Protein AF-A0A3S1QTD8-F1 (afdb_monomer)

Sequence (257 aa):
AYPETLSLRIRWRGGALDLQTLFPAEYLWLPTAAAVATALELGVPPEKVAARVATFQPLINRCQVLVTDGGPHFLVDTAKAPWHSINLAIDMVAKAKVAGKRIVLGQISDYAGSTRKYRDAYNAAREVVGQIIYVGDNAHRSGADQADRDGGRFVELRTLKQVSDHIKRTAVPGELILLKSSSNLHLERIALAWTHDVKCWVPVCGKRSGCQGCGLFEVPFEEHRAHVRKRRRARLWQWLRRLLWLTGGDEALRRRS

Solvent-accessible surface area (backbone atoms only — not comparable to full-atom values): 14428 Å² total; per-residue (Å²): 110,66,70,61,45,35,64,50,77,49,77,56,98,94,47,74,46,76,37,53,38,57,37,54,40,68,84,52,50,60,66,49,50,51,54,49,51,51,41,48,77,71,66,48,56,67,69,59,52,39,58,50,43,49,68,44,69,48,51,87,36,45,58,21,78,45,82,45,88,86,32,41,30,32,36,29,26,21,63,53,25,40,60,87,50,52,62,57,56,45,50,43,57,52,72,42,72,57,93,42,39,33,40,37,40,43,50,74,35,88,71,96,77,64,62,62,55,44,26,54,52,39,59,64,40,58,82,59,32,71,29,40,36,27,34,38,95,66,27,84,37,30,74,73,54,68,66,40,42,77,70,56,29,41,40,75,36,70,45,68,59,57,48,36,53,48,45,71,74,68,60,49,62,64,20,39,36,38,35,40,12,26,34,69,64,48,61,53,54,45,62,45,50,73,81,42,72,64,45,45,67,67,77,75,72,88,53,84,65,56,59,78,78,67,67,50,40,69,37,45,63,89,47,47,66,60,52,51,52,52,52,53,52,51,51,51,51,53,51,52,50,50,52,53,48,72,76,60,72,74,68,84,82,76,78,84,127

Radius of gyration: 23.42 Å; Cα contacts (8 Å, |Δi|>4): 408; chains: 1; bounding box: 84×36×62 Å

Foldseek 3Di:
DPLPFDWDWDQDPVGIATATAPQSFPVCVVVLNVVLVVCVVVPNDRVVSRVCRHPDAPDVQCQHWDAFDQFEIERRNAAAAELVCLLRLLVSLQPTPFDAEEEEEEAHDDDPDDLVSLCVSLVSNLVRHQAYEYEADSQVSNPDDPCCVVVRRYHYDYFLVVVLVVCVVPTGGHHYYYYYHHPQQLNCVSVVVRVAQFQDRDRGPPDSDHPVVVVCRNPHSVCSVVVVVVVVVVVVVVVVVVVVCVVPPDPPPPPDD

pLDDT: mean 91.25, std 11.41, range [38.56, 98.75]

Nearest PDB structures (foldseek):
  4cvm-assembly1_A  TM=7.907E-01  e=1.737E-12  Pseudomonas aeruginosa PAO1
  4cvk-assembly1_A  TM=7.672E-01  e=2.880E-12  Pseudomonas aeruginosa PAO1
  1gg4-assembly2_B  TM=7.784E-01  e=5.458E-10  Escherichia coli
  7b6l-assembly2_B  TM=7.251E-01  e=9.985E-09  Escherichia coli K-12
  7b6p-assembly1_A  TM=6.823E-01  e=4.983E-09  Escherichia coli K-12

Secondary structure (DSSP, 8-state):
-PSPPPEEEEEETTEEEEEE-S---GGGHHHHHHHHHHHHHTT--HHHHHHHHTTPPPPTTSSEEEE-TTS-EEEEE-S--BHHHHHHHHHHHHH---S-EEEEE---BSSS--THHHHHHHHHHHTT-SEEEEESTTGGGG---HHHHHTTSEEEESSHHHHHHHHHHH--TT-EEEEE--GGG-TTHHHHTTTS------S----SS-HHHHT-TTS-GGGHHHHHHHHHHHHHHHHHHHHHHHHHTTSSSSS--

Structure (mmCIF, N/CA/C/O backbone):
data_AF-A0A3S1QTD8-F1
#
_entry.id   AF-A0A3S1QTD8-F1
#
loop_
_atom_site.group_PDB
_atom_site.id
_atom_site.type_symbol
_atom_site.label_atom_id
_atom_site.label_alt_id
_atom_site.label_comp_id
_atom_site.label_asym_id
_atom_site.label_entity_id
_atom_site.label_seq_id
_atom_site.pdbx_PDB_ins_code
_atom_site.Cartn_x
_atom_site.Cartn_y
_atom_site.Cartn_z
_atom_site.occupancy
_atom_site.B_iso_or_equiv
_atom_site.auth_seq_id
_atom_site.auth_comp_id
_atom_site.auth_asym_id
_atom_site.auth_atom_id
_atom_site.pdbx_PDB_model_num
ATOM 1 N N . ALA A 1 1 ? -6.756 -14.715 10.723 1.00 54.22 1 ALA A N 1
ATOM 2 C CA . ALA A 1 1 ? -6.365 -14.755 9.299 1.00 54.22 1 ALA A CA 1
ATOM 3 C C . ALA A 1 1 ? -5.959 -13.352 8.880 1.00 54.22 1 ALA A C 1
ATOM 5 O O . ALA A 1 1 ? -6.397 -12.404 9.516 1.00 54.22 1 ALA A O 1
ATOM 6 N N . TYR A 1 2 ? -5.067 -13.224 7.906 1.00 61.84 2 TYR A N 1
ATOM 7 C CA . TYR A 1 2 ? -4.488 -11.941 7.535 1.00 61.84 2 TYR A CA 1
ATOM 8 C C . TYR A 1 2 ? -5.331 -11.168 6.490 1.00 61.84 2 TYR A C 1
ATOM 10 O O . TYR A 1 2 ? -5.789 -11.799 5.535 1.00 61.84 2 TYR A O 1
ATOM 18 N N . PRO A 1 3 ? -5.430 -9.824 6.602 1.00 69.19 3 PRO A N 1
ATOM 19 C CA . PRO A 1 3 ? -5.060 -9.053 7.787 1.00 69.19 3 PRO A CA 1
ATOM 20 C C . PRO A 1 3 ? -6.095 -9.218 8.902 1.00 69.19 3 PRO A C 1
ATOM 22 O O . PRO A 1 3 ? -7.298 -9.181 8.663 1.00 69.19 3 PRO A O 1
ATOM 25 N N . GLU A 1 4 ? -5.598 -9.379 10.129 1.00 83.88 4 GLU A N 1
ATOM 26 C CA . GLU A 1 4 ? -6.401 -9.155 11.329 1.00 83.88 4 GLU A CA 1
ATOM 27 C C . GLU A 1 4 ? -6.674 -7.650 11.388 1.00 83.88 4 GLU A C 1
ATOM 29 O O . GLU A 1 4 ? -5.739 -6.850 11.295 1.00 83.88 4 GLU A O 1
ATOM 34 N N . THR A 1 5 ? -7.944 -7.258 11.422 1.00 91.12 5 THR A N 1
ATOM 35 C CA . THR A 1 5 ? -8.318 -5.847 11.360 1.00 91.12 5 THR A CA 1
ATOM 36 C C . THR A 1 5 ? -8.380 -5.235 12.751 1.00 91.12 5 THR A C 1
ATOM 38 O O . THR A 1 5 ? -8.604 -5.904 13.761 1.00 91.12 5 THR A O 1
ATOM 41 N N . LEU A 1 6 ? -8.151 -3.927 12.808 1.00 93.81 6 LEU A N 1
ATOM 42 C CA . LEU A 1 6 ? -8.128 -3.170 14.044 1.00 93.81 6 LEU A CA 1
ATOM 43 C C . LEU A 1 6 ? -9.484 -3.267 14.760 1.00 93.81 6 LEU A C 1
ATOM 45 O O . LEU A 1 6 ? -10.526 -2.909 14.203 1.00 93.81 6 LEU A O 1
ATOM 49 N N . SER A 1 7 ? -9.425 -3.687 16.020 1.00 95.19 7 SER A N 1
ATOM 50 C CA . SER A 1 7 ? -10.514 -3.634 16.994 1.00 95.19 7 SER A CA 1
ATOM 51 C C . SER A 1 7 ? -10.144 -2.660 18.106 1.00 95.19 7 SER A C 1
ATOM 53 O O . SER A 1 7 ? -8.986 -2.613 18.518 1.00 95.19 7 SER A O 1
ATOM 55 N N . LEU A 1 8 ? -11.103 -1.893 18.617 1.00 95.38 8 LEU A N 1
ATOM 56 C CA . LEU A 1 8 ? -10.857 -0.952 19.708 1.00 95.38 8 LEU A CA 1
ATOM 57 C C . LEU A 1 8 ? -12.088 -0.793 20.600 1.00 95.38 8 LEU A C 1
ATOM 59 O O . LEU A 1 8 ? -13.218 -0.816 20.121 1.00 95.38 8 LEU A O 1
ATOM 63 N N . ARG A 1 9 ? -11.859 -0.583 21.898 1.00 96.81 9 ARG A N 1
ATOM 64 C CA . ARG A 1 9 ? -12.890 -0.194 22.866 1.00 96.81 9 ARG A CA 1
ATOM 65 C C . ARG A 1 9 ? -12.707 1.276 23.213 1.00 96.81 9 ARG A C 1
ATOM 67 O O . ARG A 1 9 ? -11.674 1.650 23.764 1.00 96.81 9 ARG A O 1
ATOM 74 N N . ILE A 1 10 ? -13.710 2.101 22.929 1.00 95.25 10 ILE A N 1
ATOM 75 C CA . ILE A 1 10 ? -13.709 3.528 23.273 1.00 95.25 10 ILE A CA 1
ATOM 76 C C . ILE A 1 10 ? -14.594 3.744 24.495 1.00 95.25 10 ILE A C 1
ATOM 78 O O . ILE A 1 10 ? -15.722 3.262 24.536 1.00 95.25 10 ILE A O 1
ATOM 82 N N . ARG A 1 11 ? -14.088 4.476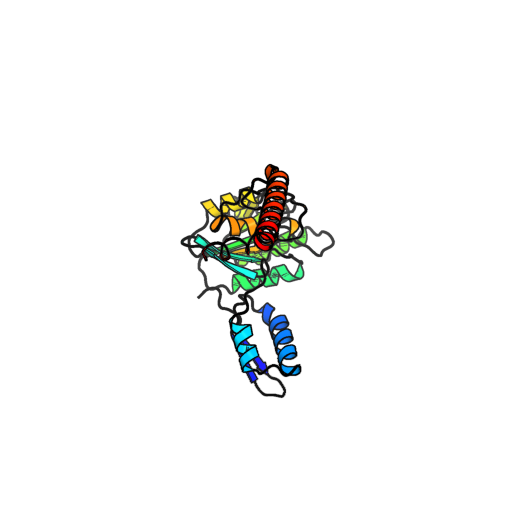 25.491 1.00 94.81 11 ARG A N 1
ATOM 83 C CA . ARG A 1 11 ? -14.844 4.902 26.677 1.00 94.81 11 ARG A CA 1
ATOM 84 C C . ARG A 1 11 ? -15.061 6.412 26.624 1.00 94.81 11 ARG A C 1
ATOM 86 O O . ARG A 1 11 ? -14.105 7.148 26.398 1.00 94.81 11 ARG A O 1
ATOM 93 N N . TRP A 1 12 ? -16.293 6.862 26.844 1.00 91.00 12 TRP A N 1
ATOM 94 C CA . TRP A 1 12 ? -16.660 8.281 26.920 1.00 91.00 12 TRP A CA 1
ATOM 95 C C . TRP A 1 12 ? -17.752 8.494 27.980 1.00 91.00 12 TRP A C 1
ATOM 97 O O . TRP A 1 12 ? -18.144 7.559 28.676 1.00 91.00 12 TRP A O 1
ATOM 107 N N . ARG A 1 13 ? -18.263 9.725 28.120 1.00 89.50 13 ARG A N 1
ATOM 108 C CA . ARG A 1 13 ? -19.286 10.069 29.130 1.00 89.50 13 ARG A CA 1
ATOM 109 C C . ARG A 1 13 ? -20.573 9.240 29.021 1.00 89.50 13 ARG A C 1
ATOM 111 O O . ARG A 1 13 ? -21.221 9.012 30.034 1.00 89.50 13 ARG A O 1
ATOM 118 N N . GLY A 1 14 ? -20.929 8.789 27.818 1.00 88.25 14 GLY A N 1
ATOM 119 C CA . GLY A 1 14 ? -22.120 7.974 27.560 1.00 88.25 14 GLY A CA 1
ATOM 120 C C . GLY A 1 14 ? -21.911 6.462 27.687 1.00 88.25 14 GLY A C 1
ATOM 121 O O . GLY A 1 14 ? -22.838 5.716 27.392 1.00 88.25 14 GLY A O 1
ATOM 122 N N . GLY A 1 15 ? -20.724 5.997 28.102 1.00 92.88 15 GLY A N 1
ATOM 123 C CA . GLY A 1 15 ? -20.439 4.578 28.328 1.00 92.88 15 GLY A CA 1
ATOM 124 C C . GLY A 1 15 ? -19.214 4.064 27.570 1.00 92.88 15 GLY A C 1
ATOM 125 O O . GLY A 1 15 ? -18.189 4.740 27.464 1.00 92.88 15 GLY A O 1
ATOM 126 N N . ALA A 1 16 ? -19.301 2.825 27.085 1.00 95.25 16 ALA A N 1
ATOM 127 C CA . ALA A 1 16 ? -18.248 2.168 26.319 1.00 95.25 16 ALA A CA 1
ATOM 128 C C . ALA A 1 16 ? -18.807 1.589 25.015 1.00 95.25 16 ALA A C 1
ATOM 130 O O . ALA A 1 16 ? -19.921 1.072 24.994 1.00 95.25 16 ALA A O 1
ATOM 131 N N . LEU A 1 17 ? -18.026 1.680 23.939 1.00 96.44 17 LEU A N 1
ATOM 132 C CA . LEU A 1 17 ? -18.383 1.196 22.610 1.00 96.44 17 LEU A CA 1
ATOM 133 C C . LEU A 1 17 ? -17.248 0.328 22.082 1.00 96.44 17 LEU A C 1
ATOM 135 O O . LEU A 1 17 ? -16.113 0.794 21.943 1.00 96.44 17 LEU A O 1
ATOM 139 N N . ASP A 1 18 ? -17.572 -0.926 21.793 1.00 97.44 18 ASP A N 1
ATOM 140 C CA . ASP A 1 18 ? -16.678 -1.849 21.107 1.00 97.44 18 ASP A CA 1
ATOM 141 C C . ASP A 1 18 ? -16.813 -1.665 19.599 1.00 97.44 18 ASP A C 1
ATOM 143 O O . ASP A 1 18 ? -17.915 -1.652 19.049 1.00 97.44 18 ASP A O 1
ATOM 147 N N . LEU A 1 19 ? -15.677 -1.501 18.929 1.00 97.19 19 LEU A N 1
ATOM 148 C CA . LEU A 1 19 ? -15.600 -1.236 17.504 1.00 97.19 19 LEU A CA 1
ATOM 149 C C . LEU A 1 19 ? -14.783 -2.312 16.809 1.00 97.19 19 LEU A C 1
ATOM 151 O O . LEU A 1 19 ? -13.676 -2.652 17.227 1.00 97.19 19 LEU A O 1
ATOM 155 N N . GLN A 1 20 ? -15.332 -2.767 15.694 1.00 96.00 20 GLN A N 1
ATOM 156 C CA . GLN A 1 20 ? -14.650 -3.564 14.688 1.00 96.00 20 GLN A CA 1
ATOM 157 C C . GLN A 1 20 ? -14.454 -2.677 13.465 1.00 96.00 20 GLN A C 1
ATOM 159 O O . GLN A 1 20 ? -15.383 -1.975 13.067 1.00 96.00 20 GLN A O 1
ATOM 164 N N . THR A 1 21 ? -13.257 -2.668 12.886 1.00 95.69 21 THR A N 1
ATOM 165 C CA . THR A 1 21 ? -12.955 -1.881 11.682 1.00 95.69 21 THR A CA 1
ATOM 166 C C . THR A 1 21 ? -12.497 -2.791 10.548 1.00 95.69 21 THR A C 1
ATOM 168 O O . THR A 1 21 ? -12.222 -3.973 10.754 1.00 95.69 21 THR A O 1
ATOM 171 N N . LEU A 1 22 ? -12.356 -2.223 9.350 1.00 94.00 22 LEU A N 1
ATOM 172 C CA . LEU A 1 22 ? -11.708 -2.878 8.209 1.00 94.00 22 LEU A CA 1
ATOM 173 C C . LEU A 1 22 ? -10.262 -2.399 8.002 1.00 94.00 22 LEU A C 1
ATOM 175 O O . LEU A 1 22 ? -9.658 -2.643 6.958 1.00 94.00 22 LEU A O 1
ATOM 179 N N . PHE A 1 23 ? -9.694 -1.686 8.977 1.00 94.19 23 PHE A N 1
ATOM 180 C CA . PHE A 1 23 ? -8.345 -1.146 8.884 1.00 94.19 23 PHE A CA 1
ATOM 181 C C . PHE A 1 23 ? -7.305 -2.210 9.258 1.00 94.19 23 PHE A C 1
ATOM 183 O O . PHE A 1 23 ? -7.381 -2.764 10.351 1.00 94.19 23 PHE A O 1
ATOM 190 N N . PRO A 1 24 ? -6.302 -2.485 8.404 1.00 92.38 24 PRO A N 1
ATOM 191 C CA . PRO A 1 24 ? -5.330 -3.557 8.645 1.00 92.38 24 PRO A CA 1
ATOM 192 C C . PRO A 1 24 ? -4.174 -3.144 9.572 1.00 92.38 24 PRO A C 1
ATOM 194 O O . PRO A 1 24 ? -3.267 -3.935 9.809 1.00 92.38 24 PRO A O 1
ATOM 197 N N . ALA A 1 25 ? -4.162 -1.894 10.044 1.00 90.56 25 ALA A N 1
ATOM 198 C CA . ALA A 1 25 ? -3.043 -1.306 10.766 1.00 90.56 25 ALA A CA 1
ATOM 199 C C . ALA A 1 25 ? -3.464 -0.796 12.143 1.00 90.56 25 ALA A C 1
ATOM 201 O O . ALA A 1 25 ? -4.354 0.047 12.257 1.00 90.56 25 ALA A O 1
ATOM 202 N N . GLU A 1 26 ? -2.750 -1.231 13.178 1.00 91.00 26 GLU A N 1
ATOM 203 C CA . GLU A 1 26 ? -3.005 -0.822 14.561 1.00 91.00 26 GLU A CA 1
ATOM 204 C C . GLU A 1 26 ? -2.860 0.691 14.757 1.00 91.00 26 GLU A C 1
ATOM 206 O O . GLU A 1 26 ? -3.702 1.313 15.396 1.00 91.00 26 GLU A O 1
ATOM 211 N N . TYR A 1 27 ? -1.859 1.327 14.138 1.00 91.69 27 TYR A N 1
ATOM 212 C CA . TYR A 1 27 ? -1.627 2.774 14.262 1.00 91.69 27 TYR A CA 1
ATOM 213 C C . TYR A 1 27 ? -2.777 3.645 13.720 1.00 91.69 27 TYR A C 1
ATOM 215 O O . TYR A 1 27 ? -2.786 4.857 13.942 1.00 91.69 27 TYR A O 1
ATOM 223 N N . LEU A 1 28 ? -3.762 3.058 13.029 1.00 93.56 28 LEU A N 1
ATOM 224 C CA . LEU A 1 28 ? -4.994 3.744 12.635 1.00 93.56 28 LEU A CA 1
ATOM 225 C C . LEU A 1 28 ? -6.005 3.870 13.791 1.00 93.56 28 LEU A C 1
ATOM 227 O O . LEU A 1 28 ? -7.061 4.478 13.602 1.00 93.56 28 LEU A O 1
ATOM 231 N N . TRP A 1 29 ? -5.688 3.384 14.998 1.00 94.81 29 TRP A N 1
ATOM 232 C CA . TRP A 1 29 ? -6.528 3.567 16.186 1.00 94.81 29 TRP A CA 1
ATOM 233 C C . TRP A 1 29 ? -6.760 5.041 16.509 1.00 94.81 29 TRP A C 1
ATOM 235 O O . TRP A 1 29 ? -7.892 5.414 16.795 1.00 94.81 29 TRP A O 1
ATOM 245 N N . LEU A 1 30 ? -5.732 5.890 16.408 1.00 95.19 30 LEU A N 1
ATOM 246 C CA . LEU A 1 30 ? -5.834 7.301 16.781 1.00 95.19 30 LEU A CA 1
ATOM 247 C C . LEU A 1 30 ? -6.814 8.077 15.881 1.00 95.19 30 LEU A C 1
ATOM 249 O O . LEU A 1 30 ? -7.739 8.686 16.420 1.00 95.19 30 LEU A O 1
ATOM 253 N N . PRO A 1 31 ? -6.692 8.053 14.535 1.00 95.00 31 PRO A N 1
ATOM 254 C CA . PRO A 1 31 ? -7.676 8.713 13.679 1.00 95.00 31 PRO A CA 1
ATOM 255 C C . PRO A 1 31 ? -9.075 8.093 13.801 1.00 95.00 31 PRO A C 1
ATOM 257 O O . PRO A 1 31 ? -10.063 8.820 13.713 1.00 95.00 31 PRO A O 1
ATOM 260 N N . THR A 1 32 ? -9.177 6.782 14.051 1.00 96.31 32 THR A N 1
ATOM 261 C CA . THR A 1 32 ? -10.471 6.118 14.284 1.00 96.31 32 THR A CA 1
ATOM 262 C C . THR A 1 32 ? -11.128 6.624 15.566 1.00 96.31 32 THR A C 1
ATOM 264 O O . THR A 1 32 ? -12.289 7.025 15.549 1.00 96.31 32 THR A O 1
ATOM 267 N N . ALA A 1 33 ? -10.377 6.663 16.668 1.00 96.94 33 ALA A N 1
ATOM 268 C CA . ALA A 1 33 ? -10.855 7.135 17.957 1.00 96.94 33 ALA A CA 1
ATOM 269 C C . ALA A 1 33 ? -11.254 8.611 17.906 1.00 96.94 33 ALA A C 1
ATOM 271 O O . ALA A 1 33 ? -12.307 8.965 18.427 1.00 96.94 33 ALA A O 1
ATOM 272 N N . ALA A 1 34 ? -10.473 9.451 17.220 1.00 97.00 34 ALA A N 1
ATOM 273 C CA . ALA A 1 34 ? -10.810 10.855 17.014 1.00 97.00 34 ALA A CA 1
ATOM 274 C C . ALA A 1 34 ? -12.141 11.016 16.260 1.00 97.00 34 ALA A C 1
ATOM 276 O O . ALA A 1 34 ? -13.025 11.727 16.730 1.00 97.00 34 ALA A O 1
ATOM 277 N N . ALA A 1 35 ? -12.323 10.312 15.136 1.00 97.00 35 ALA A N 1
ATOM 278 C CA . ALA A 1 35 ? -13.557 10.386 14.352 1.00 97.00 35 ALA A CA 1
ATOM 279 C C . ALA A 1 35 ? -14.786 9.902 15.141 1.00 97.00 35 ALA A C 1
ATOM 281 O O . ALA A 1 35 ? -15.847 10.527 15.083 1.00 97.00 35 ALA A O 1
ATOM 282 N N . VAL A 1 36 ? -14.641 8.811 15.899 1.00 97.75 36 VAL A N 1
ATOM 283 C CA . VAL A 1 36 ? -15.721 8.263 16.729 1.00 97.75 36 VAL A CA 1
ATOM 284 C C . VAL A 1 36 ? -16.060 9.194 17.883 1.00 97.75 36 VAL A C 1
ATOM 286 O O . VAL A 1 36 ? -17.234 9.498 18.073 1.00 97.75 36 VAL A O 1
ATOM 289 N N . ALA A 1 37 ? -15.059 9.685 18.615 1.00 96.50 37 ALA A N 1
ATOM 290 C CA . ALA A 1 37 ? -15.274 10.634 19.701 1.00 96.50 37 ALA A CA 1
ATOM 291 C C . ALA A 1 37 ? -16.007 11.882 19.192 1.00 96.50 37 ALA A C 1
ATOM 293 O O . ALA A 1 37 ? -17.009 12.279 19.776 1.00 96.50 37 ALA A O 1
ATOM 294 N N . THR A 1 38 ? -15.592 12.443 18.051 1.00 97.00 38 THR A N 1
ATOM 295 C CA . THR A 1 38 ? -16.294 13.575 17.432 1.00 97.00 38 THR A CA 1
ATOM 296 C C . THR A 1 38 ? -17.745 13.241 17.085 1.00 97.00 38 THR A C 1
ATOM 298 O O . THR A 1 38 ? -18.631 14.034 17.383 1.00 97.00 38 THR A O 1
ATOM 301 N N . ALA A 1 39 ? -18.023 12.082 16.482 1.00 97.50 39 ALA A N 1
ATOM 302 C CA . ALA A 1 39 ? -19.393 11.698 16.141 1.00 97.50 39 ALA A CA 1
ATOM 303 C C . ALA A 1 39 ? -20.285 11.549 17.387 1.00 97.50 39 ALA A C 1
ATOM 305 O O . ALA A 1 39 ? -21.426 12.011 17.377 1.00 97.50 39 ALA A O 1
ATOM 306 N N . LEU A 1 40 ? -19.757 10.941 18.453 1.00 96.88 40 LEU A N 1
ATOM 307 C CA . LEU A 1 40 ? -20.469 10.759 19.720 1.00 96.88 40 LEU A CA 1
ATOM 308 C C . LEU A 1 40 ? -20.753 12.101 20.410 1.00 96.88 40 LEU A C 1
ATOM 310 O O . LEU A 1 40 ? -21.880 12.331 20.838 1.00 96.88 40 LEU A O 1
ATOM 314 N N . GLU A 1 41 ? -19.776 13.010 20.463 1.00 95.19 41 GLU A N 1
ATOM 315 C CA . GLU A 1 41 ? -19.952 14.353 21.045 1.00 95.19 41 GLU A CA 1
ATOM 316 C C . GLU A 1 41 ? -20.919 15.231 20.228 1.00 95.19 41 GLU A C 1
ATOM 318 O O . GLU A 1 41 ? -21.600 16.089 20.781 1.00 95.19 41 GLU A O 1
ATOM 323 N N . LEU A 1 42 ? -21.047 14.985 18.919 1.00 96.75 42 LEU A N 1
ATOM 324 C CA . LEU A 1 42 ? -22.054 15.624 18.059 1.00 96.75 42 LEU A CA 1
ATOM 325 C C . LEU A 1 42 ? -23.449 14.975 18.158 1.00 96.75 42 LEU A C 1
ATOM 327 O O . LEU A 1 42 ? -24.348 15.337 17.398 1.00 96.75 42 LEU A O 1
ATOM 331 N N . GLY A 1 43 ? -23.643 14.013 19.064 1.00 96.06 43 GLY A N 1
ATOM 332 C CA . GLY A 1 43 ? -24.937 13.382 19.321 1.00 96.06 43 GLY A CA 1
ATOM 333 C C . GLY A 1 43 ? -25.344 12.309 18.307 1.00 96.06 43 GLY A C 1
ATOM 334 O O . GLY A 1 43 ? -26.521 11.956 18.234 1.00 96.06 43 GLY A O 1
ATOM 335 N N . VAL A 1 44 ? -24.411 11.771 17.510 1.00 97.88 44 VAL A N 1
ATOM 336 C CA . VAL A 1 44 ? -24.712 10.616 16.650 1.00 97.88 44 VAL A CA 1
ATOM 337 C C . VAL A 1 44 ? -24.919 9.377 17.534 1.00 97.88 44 VAL A C 1
ATOM 339 O O . VAL A 1 44 ? -24.045 9.081 18.352 1.00 97.88 44 VAL A O 1
ATOM 342 N N . PRO A 1 45 ? -26.015 8.613 17.358 1.00 97.06 45 PRO A N 1
ATOM 343 C CA . PRO A 1 45 ? -26.268 7.433 18.181 1.00 97.06 45 PRO A CA 1
ATOM 344 C C . PRO A 1 45 ? -25.129 6.391 18.109 1.00 97.06 45 PRO A C 1
ATOM 346 O O . PRO A 1 45 ? -24.651 6.106 17.000 1.00 97.06 45 PRO A O 1
ATOM 349 N N . PRO A 1 46 ? -24.676 5.809 19.241 1.00 97.00 46 PRO A N 1
ATOM 350 C CA . PRO A 1 46 ? -23.517 4.908 19.284 1.00 97.00 46 PRO A CA 1
ATOM 351 C C . PRO A 1 46 ? -23.611 3.701 18.343 1.00 97.00 46 PRO A C 1
ATOM 353 O O . PRO A 1 46 ? -22.631 3.343 17.689 1.00 97.00 46 PRO A O 1
ATOM 356 N N . GLU A 1 47 ? -24.793 3.106 18.211 1.00 96.75 47 GLU A N 1
ATOM 357 C CA . GLU A 1 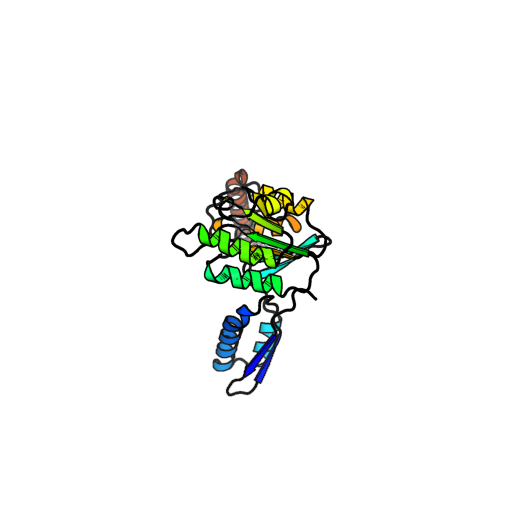47 ? -25.065 1.980 17.317 1.00 96.75 47 GLU A CA 1
ATOM 358 C C . GLU A 1 47 ? -24.872 2.359 15.845 1.00 96.75 47 GLU A C 1
ATOM 360 O O . GLU A 1 47 ? -24.317 1.587 15.059 1.00 96.75 47 GLU A O 1
ATOM 365 N N . LYS A 1 48 ? -25.234 3.594 15.475 1.00 98.12 48 LYS A N 1
ATOM 366 C CA . LYS A 1 48 ? -25.000 4.128 14.132 1.00 98.12 48 LYS A CA 1
ATOM 367 C C . LYS A 1 48 ? -23.513 4.367 13.896 1.00 98.12 48 LYS A C 1
ATOM 369 O O . LYS A 1 48 ? -23.028 4.092 12.799 1.00 98.12 48 LYS A O 1
ATOM 374 N N . VAL A 1 49 ? -22.782 4.853 14.901 1.00 98.06 49 VAL A N 1
ATOM 375 C CA . VAL A 1 49 ? -21.325 5.022 14.810 1.00 98.06 49 VAL A CA 1
ATOM 376 C C . VAL A 1 49 ? -20.644 3.670 14.597 1.00 98.06 49 VAL A C 1
ATOM 378 O O . VAL A 1 49 ? -19.910 3.519 13.620 1.00 98.06 49 VAL A O 1
ATOM 381 N N . ALA A 1 50 ? -20.943 2.671 15.432 1.00 97.75 50 ALA A N 1
ATOM 382 C CA . ALA A 1 50 ? -20.375 1.329 15.308 1.00 97.75 50 ALA A CA 1
ATOM 383 C C . ALA A 1 50 ? -20.677 0.692 13.944 1.00 97.75 50 ALA A C 1
ATOM 385 O O . ALA A 1 50 ? -19.761 0.218 13.273 1.00 97.75 50 ALA A O 1
ATOM 386 N N . ALA A 1 51 ? -21.930 0.763 13.480 1.00 97.88 51 ALA A N 1
ATOM 387 C CA . ALA A 1 51 ? -22.327 0.225 12.179 1.00 97.88 51 ALA A CA 1
ATOM 388 C C . ALA A 1 51 ? -21.579 0.885 11.003 1.00 97.88 51 ALA A C 1
ATOM 390 O O . ALA A 1 51 ? -21.208 0.220 10.032 1.00 97.88 51 ALA A O 1
ATOM 391 N N . ARG A 1 52 ? -21.327 2.201 11.069 1.00 97.81 52 ARG A N 1
ATOM 392 C CA . ARG A 1 52 ? -20.578 2.910 10.017 1.00 97.81 52 ARG A CA 1
ATOM 393 C C . ARG A 1 52 ? -19.088 2.600 10.065 1.00 97.81 52 ARG A C 1
ATOM 395 O O . ARG A 1 52 ? -18.497 2.394 9.010 1.00 97.81 52 ARG A O 1
ATOM 402 N N . VAL A 1 53 ? -18.499 2.516 11.254 1.00 97.44 53 VAL A N 1
ATOM 403 C CA . VAL A 1 53 ? -17.087 2.142 11.428 1.00 97.44 53 VAL A CA 1
ATOM 404 C C . VAL A 1 53 ? -16.822 0.723 10.915 1.00 97.44 53 VAL A C 1
ATOM 406 O O . VAL A 1 53 ? -15.850 0.518 10.190 1.00 97.44 53 VAL A O 1
ATOM 409 N N . ALA A 1 54 ? -17.727 -0.222 11.185 1.00 97.00 54 ALA A N 1
ATOM 410 C CA . ALA A 1 54 ? -17.604 -1.619 10.760 1.00 97.00 54 ALA A CA 1
ATOM 411 C C . ALA A 1 54 ? -17.594 -1.829 9.238 1.00 97.00 54 ALA A C 1
ATOM 413 O O . ALA A 1 54 ? -17.162 -2.875 8.761 1.00 97.00 54 ALA A O 1
ATOM 414 N N . THR A 1 55 ? -18.058 -0.847 8.463 1.00 96.12 55 THR A N 1
ATOM 415 C CA . THR A 1 55 ? -18.164 -0.939 6.997 1.00 96.12 55 THR A CA 1
ATOM 416 C C . THR A 1 55 ? -17.244 0.035 6.264 1.00 96.12 55 THR A C 1
ATOM 418 O O . THR A 1 55 ? -17.147 -0.009 5.035 1.00 96.12 55 THR A O 1
ATOM 421 N N . PHE A 1 56 ? -16.556 0.921 6.990 1.00 95.31 56 PHE A N 1
ATOM 422 C CA . PHE A 1 56 ? -15.710 1.940 6.389 1.00 95.31 56 PHE A CA 1
ATOM 423 C C . PHE A 1 56 ? -14.407 1.328 5.864 1.00 95.31 56 PHE A C 1
ATOM 425 O O . PHE A 1 56 ? -13.590 0.801 6.618 1.00 95.31 56 PHE A O 1
ATOM 432 N N . GLN A 1 57 ? -14.208 1.424 4.552 1.00 92.06 57 GLN A N 1
ATOM 433 C CA . GLN A 1 57 ? -13.012 0.925 3.878 1.00 92.06 57 GLN A CA 1
ATOM 434 C C . GLN A 1 57 ? -11.836 1.902 4.039 1.00 92.06 57 GLN A C 1
ATOM 436 O O . GLN A 1 57 ? -12.052 3.119 4.007 1.00 92.06 57 GLN A O 1
ATOM 441 N N . PRO A 1 58 ? -10.583 1.415 4.135 1.00 91.25 58 PRO A N 1
ATOM 442 C CA . PRO A 1 58 ? -9.413 2.270 3.974 1.00 91.25 58 PRO A CA 1
ATOM 443 C C . PRO A 1 58 ? -9.504 3.108 2.693 1.00 91.25 58 PRO A C 1
ATOM 445 O O . PRO A 1 58 ? -9.986 2.649 1.654 1.00 91.25 58 PRO A O 1
ATOM 448 N N . LEU A 1 59 ? -9.015 4.348 2.755 1.00 91.69 59 LEU A N 1
ATOM 449 C CA . LEU A 1 59 ? -8.960 5.199 1.570 1.00 91.69 59 LEU A CA 1
ATOM 450 C C . LEU A 1 59 ? -8.030 4.581 0.520 1.00 91.69 59 LEU A C 1
ATOM 452 O O . LEU A 1 59 ? -7.018 3.962 0.856 1.00 91.69 59 LEU A O 1
ATOM 456 N N . ILE A 1 60 ? -8.338 4.817 -0.757 1.00 91.75 60 ILE A N 1
ATOM 457 C CA . ILE A 1 60 ? -7.488 4.390 -1.875 1.00 91.75 60 ILE A CA 1
ATOM 458 C C . ILE A 1 60 ? -6.042 4.836 -1.619 1.00 91.75 60 ILE A C 1
ATOM 460 O O . ILE A 1 60 ? -5.792 5.997 -1.278 1.00 91.75 60 ILE A O 1
ATOM 464 N N . ASN A 1 61 ? -5.099 3.910 -1.799 1.00 94.31 61 ASN A N 1
ATOM 465 C CA . ASN A 1 61 ? -3.665 4.104 -1.564 1.00 94.31 61 ASN A CA 1
ATOM 466 C C . ASN A 1 61 ? -3.258 4.440 -0.111 1.00 94.31 61 ASN A C 1
ATOM 468 O O . ASN A 1 61 ? -2.134 4.907 0.098 1.00 94.31 61 ASN A O 1
ATOM 472 N N . ARG A 1 62 ? -4.127 4.242 0.890 1.00 93.94 62 ARG A N 1
ATOM 473 C CA . ARG A 1 62 ? -3.796 4.390 2.319 1.00 93.94 62 ARG A CA 1
ATOM 474 C C . ARG A 1 62 ? -4.140 3.123 3.083 1.00 93.94 62 ARG A C 1
ATOM 476 O 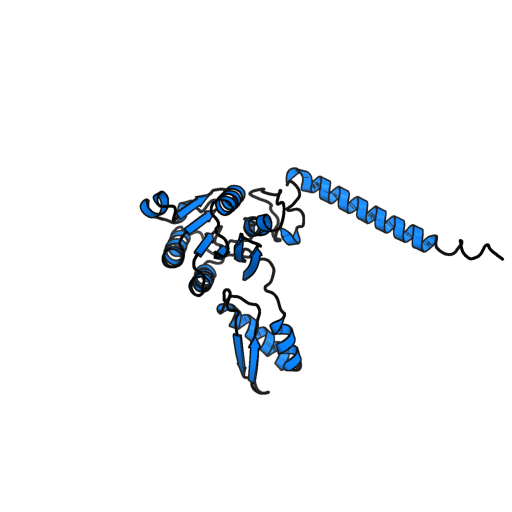O . ARG A 1 62 ? -5.251 2.986 3.587 1.00 93.94 62 ARG A O 1
ATOM 483 N N . CYS A 1 63 ? -3.166 2.220 3.183 1.00 93.94 63 CYS A N 1
ATOM 484 C CA . CYS A 1 63 ? -3.343 0.899 3.799 1.00 93.94 63 CYS A CA 1
ATOM 485 C C . CYS A 1 63 ? -4.523 0.126 3.187 1.00 93.94 63 CYS A C 1
ATOM 487 O O . CYS A 1 63 ? -5.240 -0.593 3.879 1.00 93.94 63 CYS A O 1
ATOM 489 N N . GLN A 1 64 ? -4.750 0.312 1.888 1.00 93.94 64 GLN A N 1
ATOM 490 C CA . GLN A 1 64 ? -5.803 -0.383 1.167 1.00 93.94 64 GLN A CA 1
ATOM 491 C C . GLN A 1 64 ? -5.400 -1.845 0.992 1.00 93.94 64 GLN A C 1
ATOM 493 O O . GLN A 1 64 ? -4.307 -2.133 0.510 1.00 93.94 64 GLN A O 1
ATOM 498 N N . VAL A 1 65 ? -6.295 -2.757 1.355 1.00 92.81 65 VAL A N 1
ATOM 499 C CA . VAL A 1 65 ? -6.097 -4.191 1.147 1.00 92.81 65 VAL A CA 1
ATOM 500 C C . VAL A 1 65 ? -6.650 -4.561 -0.226 1.00 92.81 65 VAL A C 1
ATOM 502 O O . VAL A 1 65 ? -7.808 -4.271 -0.525 1.00 92.81 65 VAL A O 1
ATOM 505 N N . LEU A 1 66 ? -5.832 -5.197 -1.062 1.00 94.06 66 LEU A N 1
ATOM 506 C CA . LEU A 1 66 ? -6.268 -5.809 -2.315 1.00 94.06 66 LEU A CA 1
ATOM 507 C C . LEU A 1 66 ? -5.940 -7.299 -2.278 1.00 94.06 66 LEU A C 1
ATOM 509 O O . LEU A 1 66 ? -4.774 -7.687 -2.310 1.00 94.06 66 LEU A O 1
ATOM 513 N N . VAL A 1 67 ? -6.979 -8.124 -2.228 1.00 92.38 67 VAL A N 1
ATOM 514 C CA . VAL A 1 67 ? -6.872 -9.579 -2.358 1.00 92.38 67 VAL A CA 1
ATOM 515 C C . VAL A 1 67 ? -7.014 -9.929 -3.833 1.00 92.38 67 VAL A C 1
ATOM 517 O O . VAL A 1 67 ? -7.926 -9.437 -4.497 1.00 92.38 67 VAL A O 1
ATOM 520 N N . THR A 1 68 ? -6.097 -10.742 -4.349 1.00 92.25 68 THR A N 1
ATOM 521 C CA . THR A 1 68 ? -6.130 -11.212 -5.736 1.00 92.25 68 THR A CA 1
ATOM 522 C C . THR A 1 68 ? -6.497 -12.688 -5.766 1.00 92.25 68 THR A C 1
ATOM 524 O O . THR A 1 68 ? -6.150 -13.431 -4.849 1.00 92.25 68 THR A O 1
ATOM 527 N N . ASP A 1 69 ? -7.219 -13.108 -6.801 1.00 90.12 69 ASP A N 1
ATOM 528 C CA . ASP A 1 69 ? -7.593 -14.510 -6.961 1.00 90.12 69 ASP A CA 1
ATOM 529 C C . ASP A 1 69 ? -6.381 -15.335 -7.414 1.00 90.12 69 ASP A C 1
ATOM 531 O O . ASP A 1 69 ? -5.711 -14.983 -8.388 1.00 90.12 69 ASP A O 1
ATOM 535 N N . GLY A 1 70 ? -6.050 -16.384 -6.659 1.00 89.12 70 GLY A N 1
ATOM 536 C CA . GLY A 1 70 ? -4.879 -17.233 -6.900 1.00 89.12 70 GLY A CA 1
ATOM 537 C C . GLY A 1 70 ? -3.513 -16.529 -6.836 1.00 89.12 70 GLY A C 1
ATOM 538 O O . GLY A 1 70 ? -2.518 -17.122 -7.245 1.00 89.12 70 GLY A O 1
ATOM 539 N N . GLY A 1 71 ? -3.434 -15.284 -6.352 1.00 94.00 71 GLY A N 1
ATOM 540 C CA . GLY A 1 71 ? -2.213 -14.472 -6.340 1.00 94.00 71 GLY A CA 1
ATOM 541 C C . GLY A 1 71 ? -1.843 -13.923 -4.955 1.00 94.00 71 GLY A C 1
ATOM 542 O O . GLY A 1 71 ? -2.354 -14.397 -3.937 1.00 94.00 71 GLY A O 1
ATOM 543 N N . PRO A 1 72 ? -0.929 -12.938 -4.880 1.00 96.25 72 PRO A N 1
ATOM 544 C CA . PRO A 1 72 ? -0.545 -12.301 -3.628 1.00 96.25 72 PRO A CA 1
ATOM 545 C C . PRO A 1 72 ? -1.643 -11.361 -3.109 1.00 96.25 72 PRO A C 1
ATOM 547 O O . PRO A 1 72 ? -2.480 -10.845 -3.857 1.00 96.25 72 PRO A O 1
ATOM 550 N N . HIS A 1 73 ? -1.607 -11.070 -1.815 1.00 95.81 73 HIS A N 1
ATOM 551 C CA . HIS A 1 73 ? -2.383 -9.999 -1.201 1.00 95.81 73 HIS A CA 1
ATOM 552 C C . HIS A 1 73 ? -1.525 -8.735 -1.137 1.00 95.81 73 HIS A C 1
ATOM 554 O O . HIS A 1 73 ? -0.367 -8.780 -0.722 1.00 95.81 73 HIS A O 1
ATOM 560 N N . PHE A 1 74 ? -2.091 -7.587 -1.502 1.00 96.94 74 PHE A N 1
ATOM 561 C CA . PHE A 1 74 ? -1.397 -6.306 -1.434 1.00 96.94 74 PHE A CA 1
ATOM 562 C C . PHE A 1 74 ? -1.897 -5.443 -0.283 1.00 96.94 74 PHE A C 1
ATOM 564 O O . PHE A 1 74 ? -3.101 -5.252 -0.112 1.00 96.94 74 PHE A O 1
ATOM 571 N N . LEU A 1 75 ? -0.953 -4.826 0.427 1.00 96.50 75 LEU A N 1
ATOM 572 C CA . LEU A 1 75 ? -1.193 -3.605 1.189 1.00 96.50 75 LEU A CA 1
ATOM 573 C C . LEU A 1 75 ? -0.716 -2.417 0.364 1.00 96.50 75 LEU A C 1
ATOM 575 O O . LEU A 1 75 ? 0.482 -2.209 0.187 1.00 96.50 75 LEU A O 1
ATOM 579 N N . VAL A 1 76 ? -1.650 -1.625 -0.143 1.00 97.19 76 VAL A N 1
ATOM 580 C CA . VAL A 1 76 ? -1.359 -0.457 -0.972 1.00 97.19 76 VAL A CA 1
ATOM 581 C C . VAL A 1 76 ? -1.335 0.790 -0.089 1.00 97.19 76 VAL A C 1
ATOM 583 O O . VAL A 1 76 ? -2.378 1.312 0.310 1.00 97.19 76 VAL A O 1
ATOM 586 N N . ASP A 1 77 ? -0.133 1.282 0.214 1.00 96.62 77 ASP A N 1
ATOM 587 C CA . ASP A 1 77 ? 0.100 2.488 1.016 1.00 96.62 77 ASP A CA 1
ATOM 588 C C . ASP A 1 77 ? 1.030 3.483 0.293 1.00 96.62 77 ASP A C 1
ATOM 590 O O . ASP A 1 77 ? 2.151 3.806 0.708 1.00 96.62 77 ASP A O 1
ATOM 594 N N . THR A 1 78 ? 0.541 3.957 -0.854 1.00 95.94 78 THR A N 1
ATOM 595 C CA . THR A 1 78 ? 1.300 4.734 -1.847 1.00 95.94 78 THR A CA 1
ATOM 596 C C . THR A 1 78 ? 0.897 6.209 -1.908 1.00 95.94 78 THR A C 1
ATOM 598 O O . THR A 1 78 ? 1.380 6.956 -2.756 1.00 95.94 78 THR A O 1
ATOM 601 N N . ALA A 1 79 ? 0.019 6.674 -1.012 1.00 93.25 79 ALA A N 1
ATOM 602 C CA . ALA A 1 79 ? -0.402 8.076 -0.982 1.00 93.25 79 ALA A CA 1
ATOM 603 C C . ALA A 1 79 ? 0.732 9.032 -0.563 1.00 93.25 79 ALA A C 1
ATOM 605 O O . ALA A 1 79 ? 0.833 10.151 -1.068 1.00 93.25 79 ALA A O 1
ATOM 606 N N . LYS A 1 80 ? 1.575 8.610 0.384 1.00 92.38 80 LYS A N 1
ATOM 607 C CA . LYS A 1 80 ? 2.748 9.343 0.883 1.00 92.38 80 LYS A CA 1
ATOM 608 C C . LYS A 1 80 ? 3.677 8.352 1.581 1.00 92.38 80 LYS A C 1
ATOM 610 O O . LYS A 1 80 ? 3.183 7.360 2.098 1.00 92.38 80 LYS A O 1
ATOM 615 N N . ALA A 1 81 ? 4.970 8.642 1.710 1.00 91.44 81 ALA A N 1
ATOM 616 C CA . ALA A 1 81 ? 5.871 7.839 2.541 1.00 91.44 81 ALA A CA 1
ATOM 617 C C . ALA A 1 81 ? 6.776 8.710 3.426 1.00 91.44 81 ALA A C 1
ATOM 619 O O . ALA A 1 81 ? 7.991 8.714 3.236 1.00 91.44 81 ALA A O 1
ATOM 620 N N . PRO A 1 82 ? 6.217 9.478 4.384 1.00 93.25 82 PRO A N 1
ATOM 621 C CA . PRO A 1 82 ? 7.033 10.210 5.344 1.00 93.25 82 PRO A CA 1
ATOM 622 C C . PRO A 1 82 ? 7.969 9.267 6.089 1.00 93.25 82 PRO A C 1
ATOM 624 O O . PRO A 1 82 ? 7.549 8.174 6.473 1.00 93.25 82 PRO A O 1
ATOM 627 N N . TRP A 1 83 ? 9.199 9.708 6.352 1.00 92.56 83 TRP A N 1
ATOM 628 C CA . TRP A 1 83 ? 10.194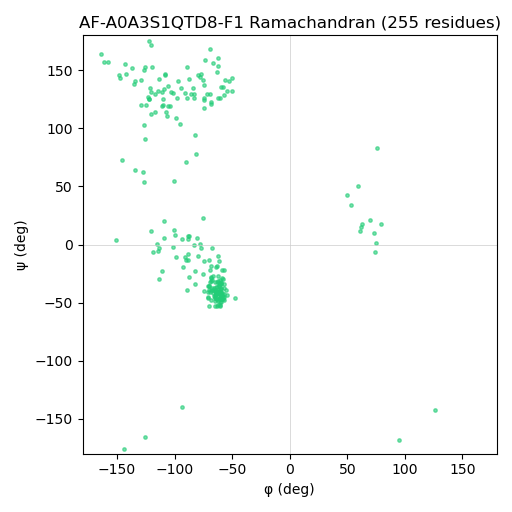 8.900 7.066 1.00 92.56 83 TRP A CA 1
ATOM 629 C C . TRP A 1 83 ? 9.647 8.249 8.349 1.00 92.56 83 TRP A C 1
ATOM 631 O O . TRP A 1 83 ? 9.796 7.048 8.543 1.00 92.56 83 TRP A O 1
ATOM 641 N N . HIS A 1 84 ? 8.933 9.016 9.178 1.00 89.25 84 HIS A N 1
ATOM 642 C CA . HIS A 1 84 ? 8.375 8.535 10.448 1.00 89.25 84 HIS A CA 1
ATOM 643 C C . HIS A 1 84 ? 7.312 7.431 10.289 1.00 89.25 84 HIS A C 1
ATOM 645 O O . HIS A 1 84 ? 7.048 6.700 11.234 1.00 89.25 84 HIS A O 1
ATOM 651 N N . SER A 1 85 ? 6.706 7.291 9.104 1.00 92.56 85 SER A N 1
ATOM 652 C CA . SER A 1 85 ? 5.668 6.284 8.836 1.00 92.56 85 SER A CA 1
ATOM 653 C C . SER A 1 85 ? 6.212 4.950 8.323 1.00 92.56 85 SER A C 1
ATOM 655 O O . SER A 1 85 ? 5.471 3.971 8.288 1.00 92.56 85 SER A O 1
ATOM 657 N N . ILE A 1 86 ? 7.483 4.892 7.907 1.00 95.12 86 ILE A N 1
ATOM 658 C CA . ILE A 1 86 ? 8.059 3.680 7.310 1.00 95.12 86 ILE A CA 1
ATOM 659 C C . ILE A 1 86 ? 8.046 2.528 8.316 1.00 95.12 86 ILE A C 1
ATOM 661 O O . ILE A 1 86 ? 7.534 1.456 8.005 1.00 95.12 86 ILE A O 1
ATOM 665 N N . ASN A 1 87 ? 8.511 2.777 9.542 1.00 94.38 87 ASN A N 1
ATOM 666 C CA . ASN A 1 87 ? 8.546 1.752 10.585 1.00 94.38 87 ASN A CA 1
ATOM 667 C C . ASN A 1 87 ? 7.144 1.294 11.005 1.00 94.38 87 ASN A C 1
ATOM 669 O O . ASN A 1 87 ? 6.962 0.118 11.290 1.00 94.38 87 ASN A O 1
ATOM 673 N N . LEU A 1 88 ? 6.142 2.181 10.971 1.00 94.88 88 LEU A N 1
ATOM 674 C CA . LEU A 1 88 ? 4.748 1.806 11.233 1.00 94.88 88 LEU A CA 1
ATOM 675 C C . LEU A 1 88 ? 4.224 0.816 10.180 1.00 94.88 88 LEU A C 1
ATOM 677 O O . LEU A 1 88 ? 3.560 -0.162 10.516 1.00 94.88 88 LEU A O 1
ATOM 681 N N . ALA A 1 89 ? 4.549 1.042 8.905 1.00 95.56 89 ALA A N 1
ATOM 682 C CA . ALA A 1 89 ? 4.151 0.140 7.829 1.00 95.56 89 ALA A CA 1
ATOM 683 C C . ALA A 1 89 ? 4.907 -1.201 7.878 1.00 95.56 89 ALA A C 1
ATOM 685 O O . ALA A 1 8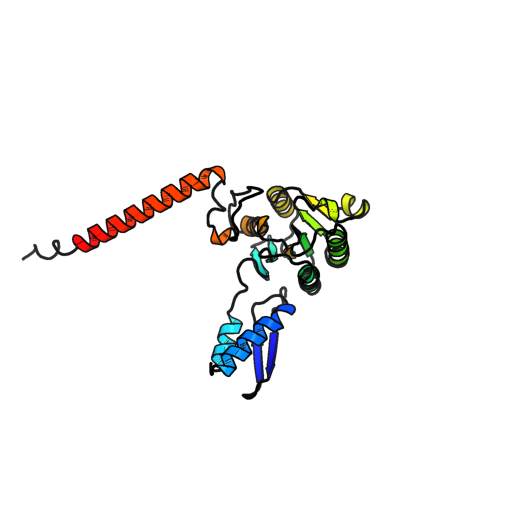9 ? 4.317 -2.242 7.593 1.00 95.56 89 ALA A O 1
ATOM 686 N N . ILE A 1 90 ? 6.186 -1.190 8.271 1.00 96.06 90 ILE A N 1
ATOM 687 C CA . ILE A 1 90 ? 6.974 -2.413 8.495 1.00 96.06 90 ILE A CA 1
ATOM 688 C C . ILE A 1 90 ? 6.397 -3.217 9.670 1.00 96.06 90 ILE A C 1
ATOM 690 O O . ILE A 1 90 ? 6.193 -4.418 9.525 1.00 96.06 90 ILE A O 1
ATOM 694 N N . ASP A 1 91 ? 6.064 -2.571 10.791 1.00 94.25 91 ASP A N 1
ATOM 695 C CA . ASP A 1 91 ? 5.446 -3.222 11.958 1.00 94.25 91 ASP A CA 1
ATOM 696 C C . ASP A 1 91 ? 4.096 -3.873 11.610 1.00 94.25 91 ASP A C 1
ATOM 698 O O . ASP A 1 91 ? 3.835 -5.019 11.979 1.00 94.25 91 ASP A O 1
ATOM 702 N N . MET A 1 92 ? 3.269 -3.202 10.798 1.00 93.44 92 MET A N 1
ATOM 703 C CA . MET A 1 92 ? 2.033 -3.788 10.263 1.00 93.44 92 MET A CA 1
ATOM 704 C C . MET A 1 92 ? 2.303 -5.092 9.485 1.00 93.44 92 MET A C 1
ATOM 706 O O . MET A 1 92 ? 1.575 -6.072 9.646 1.00 93.44 92 MET A O 1
ATOM 710 N N . VAL A 1 93 ? 3.352 -5.136 8.657 1.00 95.06 93 VAL A N 1
ATOM 711 C CA . VAL A 1 93 ? 3.754 -6.359 7.937 1.00 95.06 93 VAL A CA 1
ATOM 712 C C . VAL A 1 93 ? 4.330 -7.406 8.897 1.00 95.06 93 VAL A C 1
ATOM 714 O O . VAL A 1 93 ? 4.068 -8.600 8.740 1.00 95.06 93 VAL A O 1
ATOM 717 N N . ALA A 1 94 ? 5.062 -6.996 9.932 1.00 94.00 94 ALA A N 1
ATOM 718 C CA . ALA A 1 94 ? 5.601 -7.908 10.940 1.00 94.00 94 ALA A CA 1
ATOM 719 C C . ALA A 1 94 ? 4.493 -8.670 11.670 1.00 94.00 94 ALA A C 1
ATOM 721 O O . ALA A 1 94 ? 4.542 -9.900 11.741 1.00 94.00 94 ALA A O 1
ATOM 722 N N . LYS A 1 95 ? 3.441 -7.966 12.094 1.00 92.06 95 LYS A N 1
ATOM 723 C CA . LYS A 1 95 ? 2.283 -8.534 12.803 1.00 92.06 95 LYS A CA 1
ATOM 724 C C . LYS A 1 95 ? 1.378 -9.408 11.925 1.00 92.06 95 LYS A C 1
ATOM 726 O O . LYS A 1 95 ? 0.546 -10.153 12.442 1.00 92.06 95 LYS A O 1
ATOM 731 N N . ALA A 1 96 ? 1.543 -9.366 10.602 1.00 92.06 96 ALA A N 1
ATOM 732 C CA . ALA A 1 96 ? 0.783 -10.197 9.678 1.00 92.06 96 ALA A CA 1
ATOM 733 C C . ALA A 1 96 ? 1.031 -11.701 9.903 1.00 92.06 96 ALA A C 1
ATOM 735 O O . ALA A 1 96 ? 2.167 -12.172 9.833 1.00 92.06 96 ALA A O 1
ATOM 736 N N . LYS A 1 97 ? -0.037 -12.480 10.095 1.00 90.12 97 LYS A N 1
ATOM 737 C CA . LYS A 1 97 ? 0.021 -13.948 10.224 1.00 90.12 97 LYS A CA 1
ATOM 738 C C . LYS A 1 97 ? -0.112 -14.617 8.846 1.00 90.12 97 LYS A C 1
ATOM 740 O O . LYS A 1 97 ? -1.159 -15.179 8.531 1.00 90.12 97 LYS A O 1
ATOM 745 N N . VAL A 1 98 ? 0.932 -14.498 8.021 1.00 90.88 98 VAL A N 1
ATOM 746 C CA . VAL A 1 98 ? 1.086 -15.148 6.700 1.00 90.88 98 VAL A CA 1
ATOM 747 C C . VAL A 1 98 ? 2.498 -15.698 6.539 1.00 90.88 98 VAL A C 1
ATOM 749 O O . VAL A 1 98 ? 3.434 -15.154 7.124 1.00 90.88 98 VAL A O 1
ATOM 752 N N . ALA A 1 99 ? 2.648 -16.752 5.734 1.00 85.88 99 ALA A N 1
ATOM 753 C CA . ALA A 1 99 ? 3.935 -17.415 5.524 1.00 85.88 99 ALA A CA 1
ATOM 754 C C . ALA A 1 99 ? 4.915 -16.568 4.691 1.00 85.88 99 ALA A C 1
ATOM 756 O O . ALA A 1 99 ? 6.078 -16.432 5.058 1.00 85.88 99 ALA A O 1
ATOM 757 N N . GLY A 1 100 ? 4.448 -15.978 3.586 1.00 93.69 100 GLY A N 1
ATOM 758 C CA . GLY A 1 100 ? 5.263 -15.149 2.695 1.00 93.69 100 GLY A CA 1
ATOM 759 C C . GLY A 1 100 ? 5.019 -13.662 2.921 1.00 93.69 100 GLY A C 1
ATOM 760 O O . GLY A 1 100 ? 3.868 -13.224 2.941 1.00 93.69 100 GLY A O 1
ATOM 761 N N . LYS A 1 101 ? 6.092 -12.881 3.076 1.00 96.88 101 LYS A N 1
ATOM 762 C CA . LYS A 1 101 ? 6.032 -11.420 3.215 1.00 96.88 101 LYS A CA 1
ATOM 763 C C . LYS A 1 101 ? 7.094 -10.762 2.350 1.00 96.88 101 LYS A C 1
ATOM 765 O O . LYS A 1 101 ? 8.247 -11.202 2.339 1.00 96.88 101 LYS A O 1
ATOM 770 N N . ARG A 1 102 ? 6.712 -9.669 1.697 1.00 98.12 102 ARG A N 1
ATOM 771 C CA . ARG A 1 102 ? 7.560 -8.858 0.827 1.00 98.12 102 ARG A CA 1
ATOM 772 C C . ARG A 1 102 ? 7.240 -7.380 0.991 1.00 98.12 102 ARG A C 1
ATOM 774 O O . ARG A 1 102 ? 6.086 -6.999 1.189 1.00 98.12 102 ARG A O 1
ATOM 781 N N . ILE A 1 103 ? 8.256 -6.532 0.864 1.00 98.69 103 ILE A N 1
ATOM 782 C CA . ILE A 1 103 ? 8.080 -5.076 0.839 1.00 98.69 103 ILE A CA 1
ATOM 783 C C . ILE A 1 103 ? 8.625 -4.526 -0.471 1.00 98.69 103 ILE A C 1
ATOM 785 O O . ILE A 1 103 ? 9.756 -4.809 -0.852 1.00 98.69 103 ILE A O 1
ATOM 789 N N . VAL A 1 104 ? 7.829 -3.692 -1.132 1.00 98.69 104 VAL A N 1
ATOM 790 C CA . VAL A 1 104 ? 8.259 -2.840 -2.236 1.00 98.69 104 VAL A CA 1
ATOM 791 C C . VAL A 1 104 ? 8.303 -1.405 -1.734 1.00 98.69 104 VAL A C 1
ATOM 793 O O . VAL A 1 104 ? 7.264 -0.817 -1.418 1.00 98.69 104 VAL A O 1
ATOM 796 N N . LEU A 1 105 ? 9.504 -0.835 -1.672 1.00 98.12 105 LEU A N 1
ATOM 797 C CA . LEU A 1 105 ? 9.724 0.529 -1.217 1.00 98.12 105 LEU A CA 1
ATOM 798 C C . LEU A 1 105 ? 10.151 1.419 -2.385 1.00 98.12 105 LEU A C 1
ATOM 800 O O . LEU A 1 105 ? 11.164 1.189 -3.044 1.00 98.12 105 LEU A O 1
ATOM 804 N N . GLY A 1 106 ? 9.353 2.450 -2.636 1.00 95.56 106 GLY A N 1
ATOM 805 C CA . GLY A 1 106 ? 9.679 3.516 -3.570 1.00 95.56 106 GLY A CA 1
ATOM 806 C C . GLY A 1 106 ? 10.333 4.701 -2.869 1.00 95.56 106 GLY A C 1
ATOM 807 O O . GLY A 1 106 ? 11.146 4.564 -1.955 1.00 95.56 106 GLY A O 1
ATOM 808 N N . GLN A 1 107 ? 9.950 5.903 -3.288 1.00 92.75 107 GLN A N 1
ATOM 809 C CA . GLN A 1 107 ? 10.515 7.128 -2.751 1.00 92.75 107 GLN A CA 1
ATOM 810 C C . GLN A 1 107 ? 9.976 7.419 -1.342 1.00 92.75 107 GLN A C 1
ATOM 812 O O . GLN A 1 107 ? 8.768 7.512 -1.125 1.00 92.75 107 GLN A O 1
ATOM 817 N N . ILE A 1 108 ? 10.890 7.619 -0.394 1.00 93.88 108 ILE A N 1
ATOM 818 C CA . ILE A 1 108 ? 10.607 8.175 0.933 1.00 93.88 108 ILE A CA 1
ATOM 819 C C . ILE A 1 108 ? 10.445 9.704 0.792 1.00 93.88 108 ILE A C 1
ATOM 821 O O . ILE A 1 108 ? 11.136 10.341 -0.005 1.00 93.88 108 ILE A O 1
ATOM 825 N N . SER A 1 109 ? 9.548 10.315 1.566 1.00 89.38 109 SER A N 1
ATOM 826 C CA . SER A 1 109 ? 9.258 11.759 1.573 1.00 89.38 109 SER A CA 1
ATOM 827 C C . SER A 1 109 ? 9.453 12.399 2.956 1.00 89.38 109 SER A C 1
ATOM 829 O O . SER A 1 109 ? 9.693 11.708 3.945 1.00 89.38 109 SER A O 1
ATOM 831 N N . ASP A 1 110 ? 9.304 13.726 3.032 1.00 83.31 110 ASP A N 1
ATOM 832 C CA . ASP A 1 110 ? 9.394 14.543 4.256 1.00 83.31 110 ASP A CA 1
ATOM 833 C C . ASP A 1 110 ? 10.744 14.441 4.984 1.00 83.31 110 ASP A C 1
ATOM 835 O O . ASP A 1 110 ? 10.823 14.179 6.186 1.00 83.31 110 ASP A O 1
ATOM 839 N N . TYR A 1 111 ? 11.837 14.625 4.240 1.00 79.62 111 TYR A N 1
ATOM 840 C CA . TYR A 1 111 ? 13.168 14.799 4.815 1.00 79.62 111 TYR A CA 1
ATOM 841 C C . TYR A 1 111 ? 14.128 15.516 3.869 1.00 79.62 111 TYR A C 1
ATOM 843 O O . TYR A 1 111 ? 13.978 15.443 2.654 1.00 79.62 111 TYR A O 1
ATOM 851 N N . ALA A 1 112 ? 15.167 16.133 4.433 1.00 75.31 112 ALA A N 1
ATOM 852 C CA . ALA A 1 112 ? 16.161 16.930 3.713 1.00 75.31 112 ALA A CA 1
ATOM 853 C C . ALA A 1 112 ? 17.197 16.119 2.894 1.00 75.31 112 ALA A C 1
ATOM 855 O O . ALA A 1 112 ? 18.284 16.613 2.633 1.00 75.31 112 ALA A O 1
ATOM 856 N N . GLY A 1 113 ? 16.902 14.874 2.499 1.00 69.31 113 GLY A N 1
ATOM 857 C CA . GLY A 1 113 ? 17.842 14.038 1.737 1.00 69.31 113 GLY A CA 1
ATOM 858 C C . GLY A 1 113 ? 18.988 13.445 2.577 1.00 69.31 113 GLY A C 1
ATOM 859 O O . GLY A 1 113 ? 20.097 13.948 2.580 1.00 69.31 113 GLY A O 1
ATOM 860 N N . SER A 1 114 ? 18.749 12.326 3.264 1.00 75.44 114 SER A N 1
ATOM 861 C CA . SER A 1 114 ? 19.771 11.482 3.893 1.00 75.44 114 SER A CA 1
ATOM 862 C C . SER A 1 114 ? 19.783 10.086 3.264 1.00 75.44 114 SER A C 1
ATOM 864 O O . SER A 1 114 ? 18.737 9.440 3.168 1.00 75.44 114 SER A O 1
ATOM 866 N N . THR A 1 115 ? 20.963 9.608 2.861 1.00 75.81 115 THR A N 1
ATOM 867 C CA . THR A 1 115 ? 21.183 8.226 2.391 1.00 75.81 115 THR A CA 1
ATOM 868 C C . THR A 1 115 ? 20.896 7.203 3.488 1.00 75.81 115 THR A C 1
ATOM 870 O O . THR A 1 115 ? 20.394 6.119 3.204 1.00 75.81 115 THR A O 1
ATOM 873 N N . ARG A 1 116 ? 21.130 7.579 4.752 1.00 90.12 116 ARG A N 1
ATOM 874 C CA . ARG A 1 116 ? 20.925 6.727 5.927 1.00 90.12 116 ARG A CA 1
ATOM 875 C C . ARG A 1 116 ? 19.491 6.210 6.037 1.00 90.12 116 ARG A C 1
ATOM 877 O O . ARG A 1 116 ? 19.299 5.070 6.414 1.00 90.12 116 ARG A O 1
ATOM 884 N N . LYS A 1 117 ? 18.489 6.985 5.616 1.00 93.62 117 LYS A N 1
ATOM 885 C CA . LYS A 1 117 ? 17.073 6.593 5.737 1.00 93.62 117 LYS A CA 1
ATOM 886 C C . LYS A 1 117 ? 16.701 5.370 4.909 1.00 93.62 117 LYS A C 1
ATOM 888 O O . LYS A 1 117 ? 15.959 4.518 5.377 1.00 93.62 117 LYS A O 1
ATOM 893 N N . TYR A 1 118 ? 17.235 5.257 3.696 1.00 95.25 118 TYR A N 1
ATOM 894 C CA . TYR A 1 118 ? 17.010 4.066 2.874 1.00 95.25 118 TYR A CA 1
ATOM 895 C C . TYR A 1 118 ? 17.711 2.837 3.451 1.00 95.25 118 TYR A C 1
ATOM 897 O O . TYR A 1 118 ? 17.175 1.738 3.336 1.00 95.25 118 TYR A O 1
ATOM 905 N N . ARG A 1 119 ? 18.857 3.031 4.110 1.00 96.00 119 ARG A N 1
ATOM 906 C CA . ARG A 1 119 ? 19.569 1.974 4.831 1.00 96.00 119 ARG A CA 1
ATOM 907 C C . ARG A 1 119 ? 18.856 1.536 6.102 1.00 96.00 119 ARG A C 1
ATOM 909 O O . ARG A 1 119 ? 18.665 0.350 6.317 1.00 96.00 119 ARG A O 1
ATOM 916 N N . ASP A 1 120 ? 18.400 2.486 6.902 1.00 95.94 120 ASP A N 1
ATOM 917 C CA . ASP A 1 120 ? 17.651 2.215 8.125 1.00 95.94 120 ASP A CA 1
ATOM 918 C C . ASP A 1 120 ? 16.316 1.516 7.797 1.00 95.94 120 ASP A C 1
ATOM 920 O O . ASP A 1 120 ? 15.962 0.538 8.450 1.00 95.94 120 ASP A O 1
ATOM 924 N N . ALA A 1 121 ? 15.613 1.945 6.737 1.00 96.94 121 ALA A N 1
ATOM 925 C CA . ALA A 1 121 ? 14.420 1.255 6.236 1.00 96.94 121 ALA A CA 1
ATOM 926 C C . ALA A 1 121 ? 14.722 -0.170 5.754 1.00 96.94 121 ALA A C 1
ATOM 928 O O . ALA A 1 121 ? 13.924 -1.074 5.995 1.00 96.94 121 ALA A O 1
ATOM 929 N N . TYR A 1 122 ? 15.866 -0.370 5.093 1.00 97.75 122 TYR A N 1
ATOM 930 C CA . TYR A 1 122 ? 16.295 -1.685 4.630 1.00 97.75 122 TYR A CA 1
ATOM 931 C C . TYR A 1 122 ? 16.531 -2.615 5.819 1.00 97.75 122 TYR A C 1
ATOM 933 O O . TYR A 1 122 ? 15.916 -3.674 5.887 1.00 97.75 122 TYR A O 1
ATOM 941 N N . ASN A 1 123 ? 17.343 -2.180 6.785 1.00 97.31 123 ASN A N 1
ATOM 942 C CA . ASN A 1 123 ? 17.658 -2.951 7.985 1.00 97.31 123 ASN A CA 1
ATOM 943 C C . ASN A 1 123 ? 16.389 -3.314 8.767 1.00 97.31 123 ASN A C 1
ATOM 945 O O . ASN A 1 123 ? 16.215 -4.466 9.141 1.00 97.31 123 ASN A O 1
ATOM 949 N N . ALA A 1 124 ? 15.470 -2.361 8.954 1.00 97.31 124 ALA A N 1
ATOM 950 C CA . ALA A 1 124 ? 14.206 -2.623 9.638 1.00 97.31 124 ALA A CA 1
ATOM 951 C C . ALA A 1 124 ? 13.325 -3.635 8.883 1.00 97.31 124 ALA A C 1
ATOM 953 O O . ALA A 1 124 ? 12.721 -4.509 9.496 1.00 97.31 124 ALA A O 1
ATOM 954 N N . ALA A 1 125 ? 13.251 -3.539 7.552 1.00 97.81 125 ALA A N 1
ATOM 955 C CA . ALA A 1 125 ? 12.466 -4.465 6.742 1.00 97.81 125 ALA A CA 1
ATOM 956 C C . ALA A 1 125 ? 13.100 -5.866 6.680 1.00 97.81 125 ALA A C 1
ATOM 958 O O . ALA A 1 125 ? 12.380 -6.863 6.665 1.00 97.81 125 ALA A O 1
ATOM 959 N N . ARG A 1 126 ? 14.434 -5.954 6.658 1.00 97.50 126 ARG A N 1
ATOM 960 C CA . ARG A 1 126 ? 15.197 -7.194 6.436 1.00 97.50 126 ARG A CA 1
ATOM 961 C C . ARG A 1 126 ? 14.915 -8.260 7.487 1.00 97.50 126 ARG A C 1
ATOM 963 O O . ARG A 1 126 ? 14.882 -9.443 7.153 1.00 97.50 126 ARG A O 1
ATOM 970 N N . GLU A 1 127 ? 14.664 -7.825 8.716 1.00 95.38 127 GLU A N 1
ATOM 971 C CA . GLU A 1 127 ? 14.334 -8.687 9.855 1.00 95.38 127 GLU A CA 1
ATOM 972 C C . GLU A 1 127 ? 12.904 -9.248 9.793 1.00 95.38 127 GLU A C 1
ATOM 974 O O . GLU A 1 127 ? 12.557 -10.172 10.523 1.00 95.38 127 GLU A O 1
ATOM 979 N N . VAL A 1 128 ? 12.056 -8.696 8.921 1.00 95.25 128 VAL A N 1
ATOM 980 C CA . VAL A 1 128 ? 10.610 -8.951 8.907 1.00 95.25 128 VAL A CA 1
ATOM 981 C C . VAL A 1 128 ? 10.152 -9.701 7.657 1.00 95.25 128 VAL A C 1
ATOM 983 O O . VAL A 1 128 ? 9.149 -10.421 7.702 1.00 95.25 128 VAL A O 1
ATOM 986 N N . VAL A 1 129 ? 10.840 -9.516 6.527 1.00 97.19 129 VAL A N 1
ATOM 987 C CA . VAL A 1 129 ? 10.400 -10.035 5.225 1.00 97.19 129 VAL A CA 1
ATOM 988 C C . VAL A 1 129 ? 11.455 -10.879 4.522 1.00 97.19 129 VAL A C 1
ATOM 990 O O . VAL A 1 129 ? 12.656 -10.690 4.701 1.00 97.19 129 VAL A O 1
ATOM 993 N N . GLY A 1 130 ? 10.989 -11.802 3.676 1.00 96.88 130 GLY A N 1
ATOM 994 C CA . GLY A 1 130 ? 11.864 -12.663 2.876 1.00 96.88 130 GLY A CA 1
ATOM 995 C C . GLY A 1 130 ? 12.499 -11.939 1.688 1.00 96.88 130 GLY A C 1
ATOM 996 O O . GLY A 1 130 ? 13.575 -12.328 1.244 1.00 96.88 130 GLY A O 1
ATOM 997 N N . GLN A 1 131 ? 11.862 -10.873 1.190 1.00 98.31 131 GLN A N 1
ATOM 998 C CA . GLN A 1 131 ? 12.413 -10.046 0.120 1.00 98.31 131 GLN A CA 1
ATOM 999 C C . GLN A 1 131 ? 12.001 -8.574 0.241 1.00 98.31 131 GLN A C 1
ATOM 1001 O O . GLN A 1 131 ? 10.861 -8.238 0.579 1.00 98.31 131 GLN A O 1
ATOM 1006 N N . ILE A 1 132 ? 12.935 -7.692 -0.104 1.00 98.56 132 ILE A N 1
ATOM 1007 C CA . ILE A 1 132 ? 12.763 -6.246 -0.186 1.00 98.56 132 ILE A CA 1
ATOM 1008 C C . ILE A 1 132 ? 13.113 -5.805 -1.602 1.00 98.56 132 ILE A C 1
ATOM 1010 O O . ILE A 1 132 ? 14.216 -6.055 -2.087 1.00 98.56 132 ILE A O 1
A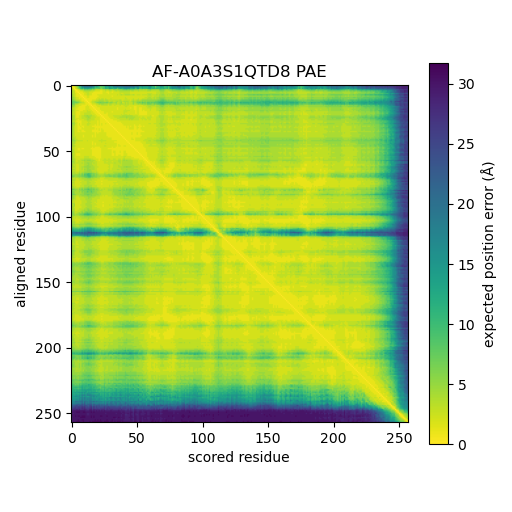TOM 1014 N N . ILE A 1 133 ? 12.184 -5.115 -2.252 1.00 98.75 133 ILE A N 1
ATOM 1015 C CA . ILE A 1 133 ? 12.386 -4.539 -3.576 1.00 98.75 133 ILE A CA 1
ATOM 1016 C C . ILE A 1 133 ? 12.428 -3.025 -3.438 1.00 98.75 133 ILE A C 1
ATOM 1018 O O . ILE A 1 133 ? 11.443 -2.413 -3.024 1.00 98.75 133 ILE A O 1
ATOM 1022 N N . TYR A 1 134 ? 13.542 -2.402 -3.804 1.00 98.38 134 TYR A N 1
ATOM 1023 C CA . TYR A 1 134 ? 13.603 -0.948 -3.926 1.00 98.38 134 TYR A CA 1
ATOM 1024 C C . TYR A 1 134 ? 13.401 -0.521 -5.376 1.00 98.38 134 TYR A C 1
ATOM 1026 O O . TYR A 1 134 ? 13.913 -1.158 -6.299 1.00 98.38 134 TYR A O 1
ATOM 1034 N N . VAL A 1 135 ? 12.666 0.579 -5.570 1.00 97.31 135 VAL A N 1
ATOM 1035 C CA . VAL A 1 135 ? 12.366 1.115 -6.901 1.00 97.31 135 VAL A CA 1
ATOM 1036 C C . VAL A 1 135 ? 12.561 2.623 -7.016 1.00 97.31 135 VAL A C 1
ATOM 1038 O O . VAL A 1 135 ? 12.209 3.394 -6.123 1.00 97.31 135 VAL A O 1
ATOM 1041 N N . GLY A 1 136 ? 13.093 3.044 -8.164 1.00 93.12 136 GLY A N 1
ATOM 1042 C CA . GLY A 1 136 ? 13.301 4.446 -8.526 1.00 93.12 136 GLY A CA 1
ATOM 1043 C C . GLY A 1 136 ? 14.705 4.957 -8.200 1.00 93.12 136 GLY A C 1
ATOM 1044 O O . GLY A 1 136 ? 15.619 4.196 -7.884 1.00 93.12 136 GLY A O 1
ATOM 1045 N N . ASP A 1 137 ? 14.892 6.273 -8.280 1.00 90.25 137 ASP A N 1
ATOM 1046 C CA . ASP A 1 137 ? 16.229 6.888 -8.294 1.00 90.25 137 ASP A CA 1
ATOM 1047 C C . ASP A 1 137 ? 17.042 6.646 -7.020 1.00 90.25 137 ASP A C 1
ATOM 1049 O O . ASP A 1 137 ? 18.269 6.604 -7.058 1.00 90.25 137 ASP A O 1
ATOM 1053 N N . ASN A 1 138 ? 16.370 6.436 -5.889 1.00 91.44 138 ASN A N 1
ATOM 1054 C CA . ASN A 1 138 ? 17.012 6.190 -4.602 1.00 91.44 138 ASN A CA 1
ATOM 1055 C C . ASN A 1 138 ? 17.207 4.700 -4.277 1.00 91.44 138 ASN A C 1
ATOM 1057 O O . ASN A 1 138 ? 17.673 4.388 -3.183 1.00 91.44 138 ASN A O 1
ATOM 1061 N N . ALA A 1 139 ? 16.875 3.783 -5.190 1.00 92.38 139 ALA A N 1
ATOM 1062 C CA . ALA A 1 139 ? 16.881 2.351 -4.897 1.00 92.38 139 ALA A CA 1
ATOM 1063 C C . ALA A 1 139 ? 18.273 1.810 -4.510 1.00 92.38 139 ALA A C 1
ATOM 1065 O O . ALA A 1 139 ? 18.395 1.005 -3.590 1.00 92.38 139 ALA A O 1
ATOM 1066 N N . HIS A 1 140 ? 19.331 2.360 -5.108 1.00 93.31 140 HIS A N 1
ATOM 1067 C CA . HIS A 1 140 ? 20.731 2.053 -4.791 1.00 93.31 140 HIS A CA 1
ATOM 1068 C C . HIS A 1 140 ? 21.152 2.377 -3.345 1.00 93.31 140 HIS A C 1
ATOM 1070 O O . HIS A 1 140 ? 22.216 1.958 -2.895 1.00 93.31 140 HIS A O 1
ATOM 1076 N N . ARG A 1 141 ? 20.350 3.145 -2.596 1.00 94.69 141 ARG A N 1
ATOM 1077 C CA . ARG A 1 141 ? 20.715 3.679 -1.272 1.00 94.69 141 ARG A CA 1
ATOM 1078 C C . ARG A 1 141 ? 20.382 2.742 -0.109 1.00 94.69 141 ARG A C 1
ATOM 1080 O O . ARG A 1 141 ? 20.529 3.153 1.039 1.00 94.69 141 ARG A O 1
ATOM 1087 N N . SER A 1 142 ? 19.943 1.511 -0.380 1.00 95.50 142 SER A N 1
ATOM 1088 C CA . SER A 1 142 ? 19.620 0.518 0.656 1.00 95.50 142 SER A CA 1
ATOM 1089 C C . SER A 1 142 ? 20.810 0.159 1.542 1.00 95.50 142 SER A C 1
ATOM 1091 O O . SER A 1 142 ? 20.622 -0.184 2.698 1.00 95.50 142 SER A O 1
ATOM 1093 N N . GLY A 1 143 ? 22.038 0.215 1.019 1.00 95.12 143 GLY A N 1
ATOM 1094 C CA . GLY A 1 143 ? 23.199 -0.310 1.740 1.00 95.12 143 GLY A CA 1
ATOM 1095 C C . GLY A 1 143 ? 23.129 -1.820 2.006 1.00 95.12 143 GLY A C 1
ATOM 1096 O O . GLY A 1 143 ? 23.858 -2.286 2.873 1.00 95.12 143 GLY A O 1
ATOM 1097 N N . ALA A 1 144 ? 22.268 -2.552 1.285 1.00 97.31 144 ALA A N 1
ATOM 1098 C CA . ALA A 1 144 ? 22.194 -4.008 1.341 1.00 97.31 144 ALA A CA 1
ATOM 1099 C C . ALA A 1 144 ? 23.535 -4.632 0.941 1.00 97.31 144 ALA A C 1
ATOM 1101 O O . ALA A 1 144 ? 24.136 -4.196 -0.053 1.00 97.31 144 ALA A O 1
ATOM 1102 N N . ASP A 1 145 ? 23.974 -5.630 1.709 1.00 96.94 145 ASP A N 1
ATOM 1103 C CA . ASP A 1 145 ? 25.212 -6.355 1.448 1.00 96.94 145 ASP A CA 1
ATOM 1104 C C . ASP A 1 145 ? 25.116 -7.224 0.182 1.00 96.94 145 ASP A C 1
ATOM 1106 O O . ASP A 1 145 ? 24.050 -7.394 -0.422 1.00 96.94 145 ASP A O 1
ATOM 1110 N N . GLN A 1 146 ? 26.266 -7.724 -0.268 1.00 97.19 146 GLN A N 1
ATOM 1111 C CA . GLN A 1 146 ? 26.335 -8.502 -1.500 1.00 97.19 146 GLN A CA 1
ATOM 1112 C C . GLN A 1 146 ? 25.636 -9.863 -1.360 1.00 97.19 146 GLN A C 1
ATOM 1114 O O . GLN A 1 146 ? 25.035 -10.326 -2.321 1.00 97.19 146 GLN A O 1
ATOM 1119 N N . ALA A 1 147 ? 25.633 -10.465 -0.167 1.00 97.50 147 ALA A N 1
ATOM 1120 C CA . ALA A 1 147 ? 24.986 -11.753 0.066 1.00 97.50 147 ALA A CA 1
ATOM 1121 C C . ALA A 1 147 ? 23.458 -11.657 -0.080 1.00 97.50 147 ALA A C 1
ATOM 1123 O O . ALA A 1 147 ? 22.841 -12.508 -0.719 1.00 97.50 147 ALA A O 1
ATOM 1124 N N . ASP A 1 148 ? 22.842 -10.594 0.442 1.00 98.00 148 ASP A N 1
ATOM 1125 C CA . ASP A 1 148 ? 21.410 -10.344 0.292 1.00 98.00 148 ASP A CA 1
ATOM 1126 C C . ASP A 1 148 ? 21.030 -10.016 -1.161 1.00 98.00 148 ASP A C 1
ATOM 1128 O O . ASP A 1 148 ? 19.919 -10.337 -1.594 1.00 98.00 148 ASP A O 1
ATOM 1132 N N . ARG A 1 149 ? 21.940 -9.398 -1.926 1.00 97.81 149 ARG A N 1
ATOM 1133 C CA . ARG A 1 149 ? 21.767 -9.149 -3.368 1.00 97.81 149 ARG A CA 1
ATOM 1134 C C . ARG A 1 149 ? 21.845 -10.444 -4.172 1.00 97.81 149 ARG A C 1
ATOM 1136 O O . ARG A 1 149 ? 20.917 -10.742 -4.920 1.00 97.81 149 ARG A O 1
ATOM 1143 N N . ASP A 1 150 ? 22.909 -11.219 -3.984 1.00 97.50 150 ASP A N 1
ATOM 1144 C CA . ASP A 1 150 ? 23.155 -12.470 -4.712 1.00 97.50 150 ASP A CA 1
ATOM 1145 C C . ASP A 1 150 ? 22.105 -13.534 -4.367 1.00 97.50 150 ASP A C 1
ATOM 1147 O O . ASP A 1 150 ? 21.628 -14.255 -5.241 1.00 97.50 150 ASP A O 1
ATOM 1151 N N . GLY A 1 151 ? 21.677 -13.584 -3.102 1.00 97.00 151 GLY A N 1
ATOM 1152 C CA . GLY A 1 151 ? 20.612 -14.465 -2.622 1.00 97.00 151 GLY A CA 1
ATOM 1153 C C . GLY A 1 151 ? 19.192 -14.001 -2.967 1.00 97.00 151 GLY A C 1
ATOM 1154 O O . GLY A 1 151 ? 18.230 -14.683 -2.622 1.00 97.00 151 GLY A O 1
ATOM 1155 N N . GLY A 1 152 ? 19.024 -12.840 -3.611 1.00 96.88 152 GLY A N 1
ATOM 1156 C CA . GLY A 1 152 ? 17.720 -12.324 -4.040 1.00 96.88 152 GLY A CA 1
ATOM 1157 C C . GLY A 1 152 ? 16.814 -11.797 -2.919 1.00 96.88 152 GLY A C 1
ATOM 1158 O O . GLY A 1 152 ? 15.643 -11.495 -3.178 1.00 96.88 152 GLY A O 1
ATOM 1159 N N . ARG A 1 153 ? 17.331 -11.647 -1.690 1.00 97.81 153 ARG A N 1
ATOM 1160 C CA . ARG A 1 153 ? 16.620 -10.998 -0.575 1.00 97.81 153 ARG A CA 1
ATOM 1161 C C . ARG A 1 153 ? 16.448 -9.506 -0.840 1.00 97.81 153 ARG A C 1
ATOM 1163 O O . ARG A 1 153 ? 15.392 -8.953 -0.544 1.00 97.81 153 ARG A O 1
ATOM 1170 N N . PHE A 1 154 ? 17.455 -8.848 -1.404 1.00 98.62 154 PHE A N 1
ATOM 1171 C CA . PHE A 1 154 ? 17.356 -7.463 -1.844 1.00 98.62 154 PHE A CA 1
ATOM 1172 C C . PHE A 1 154 ? 17.374 -7.379 -3.366 1.00 98.62 154 PHE A C 1
ATOM 1174 O O . PHE A 1 154 ? 18.316 -7.828 -4.014 1.00 98.62 154 PHE A O 1
ATOM 1181 N N . VAL A 1 155 ? 16.353 -6.743 -3.937 1.00 98.44 155 VAL A N 1
ATOM 1182 C CA . VAL A 1 155 ? 16.247 -6.521 -5.380 1.00 98.44 155 VAL A CA 1
ATOM 1183 C C . VAL A 1 155 ? 16.143 -5.024 -5.653 1.00 98.44 155 VAL A C 1
ATOM 1185 O O . VAL A 1 155 ? 15.263 -4.332 -5.146 1.00 98.44 155 VAL A O 1
ATOM 1188 N N . GLU A 1 156 ? 17.037 -4.518 -6.494 1.00 97.75 156 GLU A N 1
ATOM 1189 C CA . GLU A 1 156 ? 17.037 -3.128 -6.939 1.00 97.75 156 GLU A CA 1
ATOM 1190 C C . GLU A 1 156 ? 16.506 -3.046 -8.370 1.00 97.75 156 GLU A C 1
ATOM 1192 O O . GLU A 1 156 ? 17.091 -3.623 -9.284 1.00 97.75 156 GLU A O 1
ATOM 1197 N N . LEU A 1 157 ? 15.407 -2.319 -8.583 1.00 97.38 157 LEU A N 1
ATOM 1198 C CA . LEU A 1 157 ? 14.820 -2.124 -9.910 1.00 97.38 157 LEU A CA 1
ATOM 1199 C C . LEU A 1 157 ? 14.642 -0.638 -10.208 1.00 97.38 157 LEU A C 1
ATOM 1201 O O . LEU A 1 157 ? 14.433 0.186 -9.320 1.00 97.38 157 LEU A O 1
ATOM 1205 N N . ARG A 1 158 ? 14.721 -0.265 -11.486 1.00 93.12 158 ARG A N 1
ATOM 1206 C CA . ARG A 1 158 ? 14.646 1.145 -11.887 1.00 93.12 158 ARG A CA 1
ATOM 1207 C C . ARG A 1 158 ? 13.220 1.593 -12.151 1.00 93.12 158 ARG A C 1
ATOM 1209 O O . ARG A 1 158 ? 12.864 2.707 -11.780 1.00 93.12 158 ARG A O 1
ATOM 1216 N N . THR A 1 159 ? 12.396 0.742 -12.761 1.00 94.88 159 THR A N 1
ATOM 1217 C CA . THR A 1 159 ? 11.049 1.127 -13.204 1.00 94.88 159 THR A CA 1
ATOM 1218 C C . THR A 1 159 ? 9.949 0.307 -12.540 1.00 94.88 159 THR A C 1
ATOM 1220 O O . THR A 1 159 ? 10.125 -0.859 -12.196 1.00 94.88 159 THR A O 1
ATOM 1223 N N . LEU A 1 160 ? 8.756 0.898 -12.422 1.00 95.56 160 LEU A N 1
ATOM 1224 C CA . LEU A 1 160 ? 7.566 0.199 -11.925 1.00 95.56 160 LEU A CA 1
ATOM 1225 C C . LEU A 1 160 ? 7.222 -1.040 -12.747 1.00 95.56 160 LEU A C 1
ATOM 1227 O O . LEU A 1 160 ? 6.782 -2.037 -12.185 1.00 95.56 160 LEU A O 1
ATOM 1231 N N . LYS A 1 161 ? 7.405 -0.973 -14.072 1.00 97.25 161 LYS A N 1
ATOM 1232 C CA . LYS A 1 161 ? 7.120 -2.099 -14.962 1.00 97.25 161 LYS A CA 1
ATOM 1233 C C . LYS A 1 161 ? 8.038 -3.274 -14.647 1.00 97.25 161 LYS A C 1
ATOM 1235 O O . LYS A 1 161 ? 7.548 -4.388 -14.531 1.00 97.25 161 LYS A O 1
ATOM 1240 N N . GLN A 1 162 ? 9.328 -3.016 -14.411 1.00 98.12 162 GLN A N 1
ATOM 1241 C CA . GLN A 1 162 ? 10.267 -4.051 -13.973 1.00 98.12 162 GLN A CA 1
ATOM 1242 C C . GLN A 1 162 ? 9.830 -4.688 -12.652 1.00 98.12 162 GLN A C 1
ATOM 1244 O O . GLN A 1 162 ? 9.871 -5.909 -12.535 1.00 98.12 162 GLN A O 1
ATOM 1249 N N . VAL A 1 163 ? 9.383 -3.888 -11.676 1.00 98.44 163 VAL A N 1
ATOM 1250 C CA . VAL A 1 163 ? 8.881 -4.416 -10.396 1.00 98.44 163 VAL A CA 1
ATOM 1251 C C . VAL A 1 163 ? 7.614 -5.245 -10.596 1.00 98.44 163 VAL A C 1
ATOM 1253 O O . VAL A 1 163 ? 7.524 -6.348 -10.067 1.00 98.44 163 VAL A O 1
ATOM 1256 N N . SER A 1 164 ? 6.656 -4.743 -11.378 1.00 98.50 164 SER A N 1
ATOM 1257 C CA . SER A 1 164 ? 5.417 -5.455 -11.703 1.00 98.50 164 SER A CA 1
ATOM 1258 C C . SER A 1 164 ? 5.716 -6.805 -12.355 1.00 98.50 164 SER A C 1
ATOM 1260 O O . SER A 1 164 ? 5.215 -7.832 -11.909 1.00 98.50 164 SER A O 1
ATOM 1262 N N . ASP A 1 165 ? 6.608 -6.823 -13.346 1.00 98.56 165 ASP A N 1
ATOM 1263 C CA . ASP A 1 165 ? 7.012 -8.039 -14.052 1.00 98.56 165 ASP A CA 1
ATOM 1264 C C . ASP A 1 165 ? 7.771 -9.009 -13.149 1.00 98.56 165 ASP A C 1
ATOM 1266 O O . ASP A 1 165 ? 7.579 -10.219 -13.239 1.00 98.56 165 ASP A O 1
ATOM 1270 N N . HIS A 1 166 ? 8.630 -8.488 -12.269 1.00 98.62 166 HIS A N 1
ATOM 1271 C CA . HIS A 1 166 ? 9.318 -9.294 -11.269 1.00 98.62 166 HIS A CA 1
ATOM 1272 C C . HIS A 1 166 ? 8.305 -9.976 -10.346 1.00 98.62 166 HIS A C 1
ATOM 1274 O O . HIS A 1 166 ? 8.334 -11.194 -10.221 1.00 98.62 166 HIS A O 1
ATOM 1280 N N . ILE A 1 167 ? 7.372 -9.215 -9.770 1.00 98.31 167 ILE A N 1
ATOM 1281 C CA . ILE A 1 167 ? 6.340 -9.737 -8.867 1.00 98.31 167 ILE A CA 1
ATOM 1282 C C . ILE A 1 167 ? 5.418 -10.716 -9.598 1.00 98.31 167 ILE A C 1
ATOM 1284 O O . ILE A 1 167 ? 5.117 -11.768 -9.059 1.00 98.31 167 ILE A O 1
ATOM 1288 N N . LYS A 1 168 ? 5.020 -10.452 -10.845 1.00 97.88 168 LYS A N 1
ATOM 1289 C CA . LYS A 1 168 ? 4.219 -11.402 -11.638 1.00 97.88 168 LYS A CA 1
ATOM 1290 C C . LYS A 1 168 ? 4.911 -12.747 -11.851 1.00 97.88 168 LYS A C 1
ATOM 1292 O O . LYS A 1 168 ? 4.225 -13.759 -11.920 1.00 97.88 168 LYS A O 1
ATOM 1297 N N . ARG A 1 169 ? 6.243 -12.763 -11.960 1.00 97.81 169 ARG A N 1
ATOM 1298 C CA . ARG A 1 169 ? 7.024 -14.000 -12.118 1.00 97.81 169 ARG A CA 1
ATOM 1299 C C . ARG A 1 169 ? 7.308 -14.718 -10.803 1.00 97.81 169 ARG A C 1
ATOM 1301 O O . ARG A 1 169 ? 7.441 -15.934 -10.817 1.00 97.81 169 ARG A O 1
ATOM 1308 N N . THR A 1 170 ? 7.488 -13.980 -9.710 1.00 97.62 170 THR A N 1
ATOM 1309 C CA . THR A 1 170 ? 8.022 -14.533 -8.453 1.00 97.62 170 THR A CA 1
ATOM 1310 C C . THR A 1 170 ? 7.017 -14.545 -7.316 1.00 97.62 170 THR A C 1
ATOM 1312 O O . THR A 1 170 ? 7.369 -14.982 -6.220 1.00 97.62 170 THR A O 1
ATOM 1315 N N . ALA A 1 171 ? 5.806 -14.024 -7.523 1.00 97.00 171 ALA A N 1
ATOM 1316 C CA . ALA A 1 171 ? 4.813 -14.017 -6.471 1.00 97.00 171 ALA A CA 1
ATOM 1317 C C . ALA A 1 171 ? 4.210 -15.400 -6.254 1.00 97.00 171 ALA A C 1
ATOM 1319 O O . ALA A 1 171 ? 3.937 -16.123 -7.212 1.00 97.00 171 ALA A O 1
ATOM 1320 N N . VAL A 1 172 ? 3.966 -15.735 -4.992 1.00 95.06 172 VAL A N 1
ATOM 1321 C CA . VAL A 1 172 ? 3.288 -16.974 -4.604 1.00 95.06 172 VAL A CA 1
ATOM 1322 C C . VAL A 1 172 ? 1.877 -16.674 -4.090 1.00 95.06 172 VAL A C 1
ATOM 1324 O O . VAL A 1 172 ? 1.661 -15.624 -3.473 1.00 95.06 172 VAL A O 1
ATOM 1327 N N . PRO A 1 173 ? 0.900 -17.571 -4.319 1.00 94.88 173 PRO A N 1
ATOM 1328 C CA . PRO A 1 173 ? -0.459 -17.382 -3.825 1.00 94.88 173 PRO A CA 1
ATOM 1329 C C . PRO A 1 173 ? -0.490 -17.134 -2.311 1.00 94.88 173 PRO A C 1
ATOM 1331 O O . PRO A 1 173 ? 0.147 -17.851 -1.538 1.00 94.88 173 PRO A O 1
ATOM 1334 N N . GLY A 1 174 ? -1.232 -16.111 -1.885 1.00 93.12 174 GLY A N 1
ATOM 1335 C CA . GLY A 1 174 ? -1.444 -15.789 -0.472 1.00 93.12 174 GLY A CA 1
ATOM 1336 C C . GLY A 1 174 ? -0.268 -15.126 0.258 1.00 93.12 174 GLY A C 1
ATOM 1337 O O . GLY A 1 174 ? -0.410 -14.831 1.448 1.00 93.12 174 GLY A O 1
ATOM 1338 N N . GLU A 1 175 ? 0.873 -14.851 -0.393 1.00 95.94 175 GLU A N 1
ATOM 1339 C CA . GLU A 1 175 ? 1.888 -13.995 0.238 1.00 95.94 175 GLU A CA 1
ATOM 1340 C C . GLU A 1 175 ? 1.372 -12.564 0.402 1.00 95.94 175 GLU A C 1
ATOM 1342 O O . GLU A 1 175 ? 0.522 -12.091 -0.353 1.00 95.94 175 GLU A O 1
ATOM 1347 N N . LEU A 1 176 ? 1.941 -11.843 1.359 1.00 96.94 176 LEU A N 1
ATOM 1348 C CA . LEU A 1 176 ? 1.675 -10.432 1.558 1.00 96.94 176 LEU A CA 1
ATOM 1349 C C . LEU A 1 176 ? 2.760 -9.565 0.924 1.00 96.94 176 LEU A C 1
ATOM 1351 O O . LEU A 1 176 ? 3.929 -9.655 1.297 1.00 96.94 176 LEU A O 1
ATOM 1355 N N . ILE A 1 177 ? 2.353 -8.631 0.067 1.00 98.31 177 ILE A N 1
ATOM 1356 C CA . ILE A 1 177 ? 3.216 -7.607 -0.513 1.00 98.31 177 ILE A CA 1
ATOM 1357 C C . ILE A 1 177 ? 2.761 -6.208 -0.072 1.00 98.31 177 ILE A C 1
ATOM 1359 O O . ILE A 1 177 ? 1.699 -5.724 -0.464 1.00 98.31 177 ILE A O 1
ATOM 1363 N N . LEU A 1 178 ? 3.588 -5.511 0.707 1.00 98.25 178 LEU A N 1
ATOM 1364 C CA . LEU A 1 178 ? 3.389 -4.088 1.000 1.00 98.25 178 LEU A CA 1
ATOM 1365 C C . LEU A 1 178 ? 3.969 -3.228 -0.126 1.00 98.25 178 LEU A C 1
ATOM 1367 O O . LEU A 1 178 ? 5.141 -3.357 -0.468 1.00 98.25 178 LEU A O 1
ATOM 1371 N N . LEU A 1 179 ? 3.174 -2.292 -0.641 1.00 98.56 179 LEU A N 1
ATOM 1372 C CA . LEU A 1 179 ? 3.606 -1.245 -1.561 1.00 98.56 179 LEU A CA 1
ATOM 1373 C C . LEU A 1 179 ? 3.656 0.088 -0.811 1.00 98.56 179 LEU A C 1
ATOM 1375 O O . LEU A 1 179 ? 2.612 0.648 -0.472 1.00 98.56 179 LEU A O 1
ATOM 1379 N N . LYS A 1 180 ? 4.859 0.619 -0.581 1.00 97.88 180 LYS A N 1
ATOM 1380 C CA . LYS A 1 180 ? 5.072 1.861 0.173 1.00 97.88 180 LYS A CA 1
ATOM 1381 C C . LYS A 1 180 ? 5.875 2.867 -0.645 1.00 97.88 180 LYS A C 1
ATOM 1383 O O . LYS A 1 180 ? 7.009 2.605 -1.027 1.00 97.88 180 LYS A O 1
ATOM 1388 N N . SER A 1 181 ? 5.313 4.043 -0.907 1.00 95.06 181 SER A N 1
ATOM 1389 C CA . SER A 1 181 ? 6.021 5.128 -1.610 1.00 95.06 181 SER A CA 1
ATOM 1390 C C . SER A 1 181 ? 5.304 6.466 -1.435 1.00 95.06 181 SER A C 1
ATOM 1392 O O . SER A 1 181 ? 4.127 6.511 -1.077 1.00 95.06 181 SER A O 1
ATOM 1394 N N . SER A 1 182 ? 5.986 7.572 -1.730 1.00 91.88 182 SER A N 1
ATOM 1395 C CA . SER A 1 182 ? 5.309 8.792 -2.159 1.00 91.88 182 SER A CA 1
ATOM 1396 C C . SER A 1 182 ? 4.553 8.572 -3.472 1.00 91.88 182 SER A C 1
ATOM 1398 O O . SER A 1 182 ? 4.917 7.717 -4.285 1.00 91.88 182 SER A O 1
ATOM 1400 N N . SER A 1 183 ? 3.506 9.368 -3.688 1.00 91.44 183 SER A N 1
ATOM 1401 C CA . SER A 1 183 ? 2.546 9.182 -4.784 1.00 91.44 183 SER A CA 1
ATOM 1402 C C . SER A 1 183 ? 3.100 9.428 -6.186 1.00 91.44 183 SER A C 1
ATOM 1404 O O . SER A 1 183 ? 2.515 8.965 -7.160 1.00 91.44 183 SER A O 1
ATOM 1406 N N . ASN A 1 184 ? 4.230 10.121 -6.313 1.00 88.62 184 ASN A N 1
ATOM 1407 C CA . ASN A 1 184 ? 4.842 10.458 -7.599 1.00 88.62 184 ASN A CA 1
ATOM 1408 C C . ASN A 1 184 ? 5.245 9.232 -8.431 1.00 88.62 184 ASN A C 1
ATOM 1410 O O . ASN A 1 184 ? 5.166 9.285 -9.657 1.00 88.62 184 ASN A O 1
ATOM 1414 N N . LEU A 1 185 ? 5.654 8.142 -7.775 1.00 90.50 185 LEU A N 1
ATOM 1415 C CA . LEU A 1 185 ? 6.003 6.897 -8.453 1.00 90.50 185 LEU A CA 1
ATOM 1416 C C . LEU A 1 185 ? 4.783 6.064 -8.835 1.00 90.50 185 LEU A C 1
ATOM 1418 O O . LEU A 1 185 ? 4.961 5.106 -9.558 1.00 90.50 185 LEU A O 1
ATOM 1422 N N . HIS A 1 186 ? 3.563 6.371 -8.386 1.00 94.94 186 HIS A N 1
ATOM 1423 C CA . HIS A 1 186 ? 2.372 5.574 -8.716 1.00 94.94 186 HIS A CA 1
ATOM 1424 C C . HIS A 1 186 ? 2.533 4.061 -8.483 1.00 94.94 186 HIS A C 1
ATOM 1426 O O . HIS A 1 186 ? 2.128 3.235 -9.311 1.00 94.94 186 HIS A O 1
ATOM 1432 N N . LEU A 1 187 ? 3.154 3.692 -7.359 1.00 96.25 187 LEU A N 1
ATOM 1433 C CA . LEU A 1 187 ? 3.488 2.304 -7.041 1.00 96.25 187 LEU A CA 1
ATOM 1434 C C . LEU A 1 187 ? 2.243 1.393 -6.995 1.00 96.25 187 LEU A C 1
ATOM 1436 O O . LEU A 1 187 ? 2.352 0.197 -7.249 1.00 96.25 187 LEU A O 1
ATOM 1440 N N . GLU A 1 188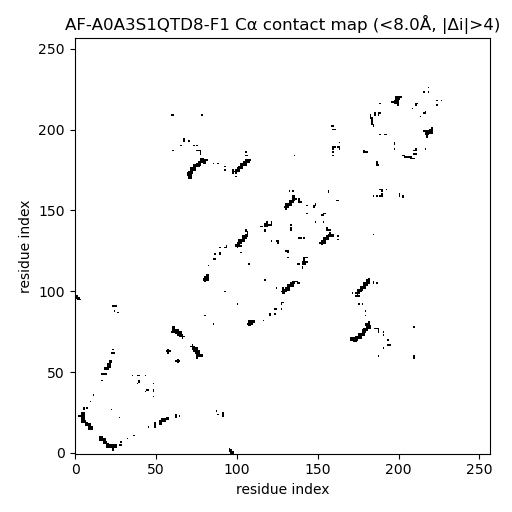 ? 1.047 1.961 -6.790 1.00 97.06 188 GLU A N 1
ATOM 1441 C CA . GLU A 1 188 ? -0.234 1.247 -6.831 1.00 97.06 188 GLU A CA 1
ATOM 1442 C C . GLU A 1 188 ? -0.502 0.524 -8.160 1.00 97.06 188 GLU A C 1
ATOM 1444 O O . GLU A 1 188 ? -1.277 -0.429 -8.190 1.00 97.06 188 GLU A O 1
ATOM 1449 N N . ARG A 1 189 ? 0.152 0.928 -9.262 1.00 97.62 189 ARG A N 1
ATOM 1450 C CA . ARG A 1 189 ? 0.026 0.247 -10.563 1.00 97.62 189 ARG A CA 1
ATOM 1451 C C . ARG A 1 189 ? 0.436 -1.218 -10.510 1.00 97.62 189 ARG A C 1
ATOM 1453 O O . ARG A 1 189 ? -0.104 -2.005 -11.278 1.00 97.62 189 ARG A O 1
ATOM 1460 N N . ILE A 1 190 ? 1.358 -1.577 -9.614 1.00 98.12 190 ILE A N 1
ATOM 1461 C CA . ILE A 1 190 ? 1.762 -2.970 -9.405 1.00 98.12 190 ILE A CA 1
ATOM 1462 C C . ILE A 1 190 ? 0.550 -3.786 -8.967 1.00 98.12 190 ILE A C 1
ATOM 1464 O O . ILE A 1 190 ? 0.237 -4.774 -9.614 1.00 98.12 190 ILE A O 1
ATOM 1468 N N . ALA A 1 191 ? -0.158 -3.346 -7.923 1.00 97.88 191 ALA A N 1
ATOM 1469 C CA . ALA A 1 191 ? -1.360 -4.014 -7.434 1.00 97.88 191 ALA A CA 1
ATOM 1470 C C . ALA A 1 191 ? -2.481 -3.997 -8.489 1.00 97.88 191 ALA A C 1
ATOM 1472 O O . ALA A 1 191 ? -3.096 -5.026 -8.751 1.00 97.88 191 ALA A O 1
ATOM 1473 N N . LEU A 1 192 ? -2.693 -2.862 -9.171 1.00 97.31 192 LEU A N 1
ATOM 1474 C CA . LEU A 1 192 ? -3.698 -2.759 -10.238 1.00 97.31 192 LEU A CA 1
ATOM 1475 C C . LEU A 1 192 ? -3.454 -3.741 -11.389 1.00 97.31 192 LEU A C 1
ATOM 1477 O O . LEU A 1 192 ? -4.418 -4.256 -11.939 1.00 97.31 192 LEU A O 1
ATOM 1481 N N . ALA A 1 193 ? -2.201 -4.053 -11.728 1.00 97.75 193 ALA A N 1
ATOM 1482 C CA . ALA A 1 193 ? -1.869 -5.016 -12.784 1.00 97.75 193 ALA A CA 1
ATOM 1483 C C . ALA A 1 193 ? -2.257 -6.472 -12.447 1.00 97.75 193 ALA A C 1
ATOM 1485 O O . ALA A 1 193 ? -2.067 -7.380 -13.259 1.00 97.75 193 ALA A O 1
ATOM 1486 N N . TRP A 1 194 ? -2.778 -6.730 -11.245 1.00 97.06 194 TRP A N 1
ATOM 1487 C CA . TRP A 1 194 ? -3.368 -8.018 -10.880 1.00 97.06 194 TRP A CA 1
ATOM 1488 C C . TRP A 1 194 ? -4.870 -8.101 -11.108 1.00 97.06 194 TRP A C 1
ATOM 1490 O O . TRP A 1 194 ? -5.375 -9.207 -11.246 1.00 97.06 194 TRP A O 1
ATOM 1500 N N . THR A 1 195 ? -5.561 -6.969 -11.215 1.00 95.62 195 THR A N 1
ATOM 1501 C CA . THR A 1 195 ? -7.009 -6.932 -11.470 1.00 95.62 195 THR A CA 1
ATOM 1502 C C . THR A 1 195 ? -7.373 -6.229 -12.777 1.00 95.62 195 THR A C 1
ATOM 1504 O O . THR A 1 195 ? -8.536 -6.232 -13.164 1.00 95.62 195 THR A O 1
ATOM 1507 N N . HIS A 1 196 ? -6.394 -5.629 -13.457 1.00 96.88 196 HIS A N 1
ATOM 1508 C CA . HIS A 1 196 ? -6.570 -4.843 -14.674 1.00 96.88 196 HIS A CA 1
ATOM 1509 C C . HIS A 1 196 ? -5.420 -5.037 -15.662 1.00 96.88 196 HIS A C 1
ATOM 1511 O O . HIS A 1 196 ? -4.276 -5.284 -15.275 1.00 96.88 196 HIS A O 1
ATOM 1517 N N . ASP A 1 197 ? -5.711 -4.800 -16.941 1.00 97.12 197 ASP A N 1
ATOM 1518 C CA . ASP A 1 197 ? -4.710 -4.716 -18.007 1.00 97.12 197 ASP A CA 1
ATOM 1519 C C . ASP A 1 197 ? -4.065 -3.320 -18.013 1.00 97.12 197 ASP A C 1
ATOM 1521 O O . ASP A 1 197 ? -4.425 -2.425 -18.783 1.00 97.12 197 ASP A O 1
ATOM 1525 N N . VAL A 1 198 ? -3.143 -3.086 -17.075 1.00 98.12 198 VAL A N 1
ATOM 1526 C CA . VAL A 1 198 ? -2.437 -1.804 -16.963 1.00 98.12 198 VAL A CA 1
ATOM 1527 C C . VAL A 1 198 ? -1.503 -1.612 -18.165 1.00 98.12 198 VAL A C 1
ATOM 1529 O O . VAL A 1 198 ? -0.549 -2.364 -18.356 1.00 98.12 198 VAL A O 1
ATOM 1532 N N . LYS A 1 199 ? -1.717 -0.532 -18.925 1.00 97.94 199 LYS A N 1
ATOM 1533 C CA . LYS A 1 199 ? -0.906 -0.114 -20.089 1.00 97.94 199 LYS A CA 1
ATOM 1534 C C . LYS A 1 199 ? -0.101 1.158 -19.839 1.00 97.94 199 LYS A C 1
ATOM 1536 O O . LYS A 1 199 ? 0.911 1.398 -20.491 1.00 97.94 199 LYS A O 1
ATOM 1541 N N . CYS A 1 200 ? -0.521 1.984 -18.883 1.00 97.19 200 CYS A N 1
ATOM 1542 C CA . CYS A 1 200 ? 0.194 3.204 -18.525 1.00 97.19 200 CYS A CA 1
ATOM 1543 C C . CYS A 1 200 ? 1.355 2.897 -17.569 1.00 97.19 200 CYS A C 1
ATOM 1545 O O . CYS A 1 200 ? 1.184 2.885 -16.349 1.00 97.19 200 CYS A O 1
ATOM 1547 N N . TRP A 1 201 ? 2.553 2.713 -18.122 1.00 96.62 201 TRP A N 1
ATOM 1548 C CA . TRP A 1 201 ? 3.781 2.460 -17.357 1.00 96.62 201 TRP A CA 1
ATOM 1549 C C . TRP A 1 201 ? 4.769 3.627 -17.373 1.00 96.62 201 TRP A C 1
ATOM 1551 O O . TRP A 1 201 ? 5.950 3.442 -17.085 1.00 96.62 201 TRP A O 1
ATOM 1561 N N . VAL A 1 202 ? 4.292 4.841 -17.676 1.00 95.06 202 VAL A N 1
ATOM 1562 C CA . VAL A 1 202 ? 5.147 6.032 -17.714 1.00 95.06 202 VAL A CA 1
ATOM 1563 C C . VAL A 1 202 ? 5.853 6.233 -16.358 1.00 95.06 202 VAL A C 1
ATOM 1565 O O . VAL A 1 202 ? 5.168 6.250 -15.324 1.00 95.06 202 VAL A O 1
ATOM 1568 N N . PRO A 1 203 ? 7.190 6.398 -16.331 1.00 88.88 203 PRO A N 1
ATOM 1569 C CA . PRO A 1 203 ? 7.938 6.581 -15.085 1.00 88.88 203 PRO A CA 1
ATOM 1570 C C . PRO A 1 203 ? 7.561 7.867 -14.341 1.00 88.88 203 PRO A C 1
ATOM 1572 O O . PRO A 1 203 ? 7.479 7.876 -13.117 1.00 88.88 203 PRO A O 1
ATOM 1575 N N . VAL A 1 204 ? 7.279 8.943 -15.084 1.00 88.69 204 VAL A N 1
ATOM 1576 C CA . VAL A 1 204 ? 6.909 10.255 -14.539 1.00 88.69 204 VAL A CA 1
ATOM 1577 C C . VAL A 1 204 ? 5.591 10.706 -15.165 1.00 88.69 204 VAL A C 1
ATOM 1579 O O . VAL A 1 204 ? 5.543 11.140 -16.311 1.00 88.69 204 VAL A O 1
ATOM 1582 N N . CYS A 1 205 ? 4.494 10.589 -14.412 1.00 87.00 205 CYS A N 1
ATOM 1583 C CA . CYS A 1 205 ? 3.151 10.944 -14.894 1.00 87.00 205 CYS A CA 1
ATOM 1584 C C . CYS A 1 205 ? 2.796 12.425 -14.672 1.00 87.00 205 CYS A C 1
ATOM 1586 O O . CYS A 1 205 ? 1.971 12.983 -15.392 1.00 87.00 205 CYS A O 1
ATOM 1588 N N . GLY A 1 206 ? 3.372 13.055 -13.642 1.00 86.94 206 GLY A N 1
ATOM 1589 C CA . GLY A 1 206 ? 3.075 14.438 -13.245 1.00 86.94 206 GLY A CA 1
ATOM 1590 C C . GLY A 1 206 ? 1.725 14.640 -12.538 1.00 86.94 206 GLY A C 1
ATOM 1591 O O . GLY A 1 206 ? 1.453 15.729 -12.035 1.00 86.94 206 GLY A O 1
ATOM 1592 N N . LYS A 1 207 ? 0.873 13.610 -12.450 1.00 87.75 207 LYS A N 1
ATOM 1593 C CA . LYS A 1 207 ? -0.394 13.672 -11.710 1.00 87.75 207 LYS A CA 1
ATOM 1594 C C . LYS A 1 207 ? -0.171 13.396 -10.228 1.00 87.75 207 LYS A C 1
ATOM 1596 O O . LYS A 1 207 ? 0.499 12.444 -9.860 1.00 87.75 207 LYS A O 1
ATOM 1601 N N . ARG A 1 208 ? -0.792 14.209 -9.369 1.00 81.81 208 ARG A N 1
ATOM 1602 C CA . ARG A 1 208 ? -0.779 13.990 -7.911 1.00 81.81 208 ARG A CA 1
ATOM 1603 C C 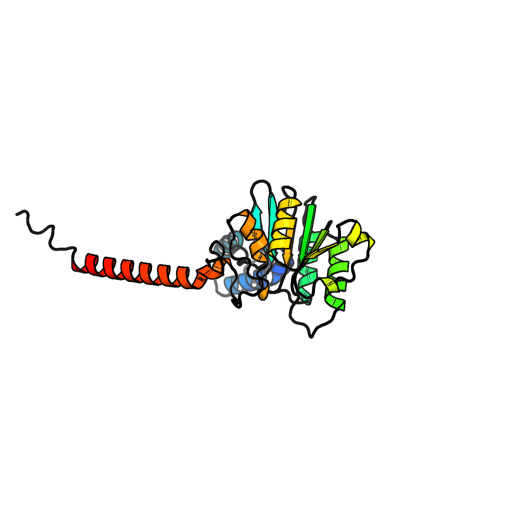. ARG A 1 208 ? -1.827 12.976 -7.447 1.00 81.81 208 ARG A C 1
ATOM 1605 O O . ARG A 1 208 ? -1.688 12.420 -6.363 1.00 81.81 208 ARG A O 1
ATOM 1612 N N . SER A 1 209 ? -2.884 12.765 -8.234 1.00 88.31 209 SER A N 1
ATOM 1613 C CA . SER A 1 209 ? -3.911 11.766 -7.941 1.00 88.31 209 SER A CA 1
ATOM 1614 C C . SER A 1 209 ? -3.427 10.358 -8.283 1.00 88.31 209 SER A C 1
ATOM 1616 O O . SER A 1 209 ? -2.689 10.167 -9.249 1.00 88.31 209 SER A O 1
ATOM 1618 N N . GLY A 1 210 ? -3.877 9.367 -7.511 1.00 92.00 210 GLY A N 1
ATOM 1619 C CA . GLY A 1 210 ? -3.605 7.959 -7.797 1.00 92.00 210 GLY A CA 1
ATOM 1620 C C . GLY A 1 210 ? -4.195 7.502 -9.135 1.00 92.00 210 GLY A C 1
ATOM 1621 O O . GLY A 1 210 ? -5.120 8.119 -9.679 1.00 92.00 210 GLY A O 1
ATOM 1622 N N . CYS A 1 211 ? -3.683 6.391 -9.661 1.00 95.62 211 CYS A N 1
ATOM 1623 C CA . CYS A 1 211 ? -4.064 5.895 -10.985 1.00 95.62 211 CYS A CA 1
ATOM 1624 C C . CYS A 1 211 ? -5.558 5.578 -11.120 1.00 95.62 211 CYS A C 1
ATOM 1626 O O . CYS A 1 211 ? -6.148 5.929 -12.142 1.00 95.62 211 CYS A O 1
ATOM 1628 N N . GLN A 1 212 ? -6.192 5.019 -10.084 1.00 93.56 212 GLN A N 1
ATOM 1629 C CA . GLN A 1 212 ? -7.642 4.777 -10.070 1.00 93.56 212 GLN A CA 1
ATOM 1630 C C . GLN A 1 212 ? -8.444 6.076 -10.219 1.00 93.56 212 GLN A C 1
ATOM 1632 O O . GLN A 1 212 ? -9.372 6.137 -11.019 1.00 93.56 212 GLN A O 1
ATOM 1637 N N . GLY A 1 213 ? -8.030 7.149 -9.535 1.00 91.81 213 GLY A N 1
ATOM 1638 C CA . GLY A 1 213 ? -8.647 8.470 -9.683 1.00 91.81 213 GLY A CA 1
ATOM 1639 C C . GLY A 1 213 ? -8.386 9.111 -11.052 1.00 91.81 213 GLY A C 1
ATOM 1640 O O . GLY A 1 213 ? -9.208 9.879 -11.545 1.00 91.81 213 GLY A O 1
ATOM 1641 N N . CYS A 1 214 ? -7.256 8.799 -11.694 1.00 93.56 214 CYS A N 1
ATOM 1642 C CA . CYS A 1 214 ? -6.980 9.222 -13.069 1.00 93.56 214 CYS A CA 1
ATOM 1643 C C . CYS A 1 214 ? -7.859 8.480 -14.095 1.00 93.56 214 CYS A C 1
ATOM 1645 O O . CYS A 1 214 ? -8.326 9.096 -15.055 1.00 93.56 214 CYS A O 1
ATOM 1647 N N . GLY A 1 215 ? -8.074 7.174 -13.907 1.00 94.88 215 GLY A N 1
ATOM 1648 C CA . GLY A 1 215 ? -8.950 6.345 -14.743 1.00 94.88 215 GLY A CA 1
ATOM 1649 C C . GLY A 1 215 ? -8.447 6.084 -16.170 1.00 94.88 215 GLY A C 1
ATOM 1650 O O . GLY A 1 215 ? -9.255 5.797 -17.052 1.00 94.88 215 GLY A O 1
ATOM 1651 N N . LEU A 1 216 ? -7.138 6.235 -16.416 1.00 96.19 216 LEU A N 1
ATOM 1652 C CA . LEU A 1 216 ? -6.488 6.029 -17.725 1.00 96.19 216 LEU A CA 1
ATOM 1653 C C . LEU A 1 216 ? -5.397 4.944 -17.687 1.00 96.19 216 LEU A C 1
ATOM 1655 O O . LEU A 1 216 ? -4.594 4.847 -18.608 1.00 96.19 216 LEU A O 1
ATOM 1659 N N . PHE A 1 217 ? -5.304 4.163 -16.611 1.00 96.44 217 PHE A N 1
ATOM 1660 C CA . PHE A 1 217 ? -4.204 3.208 -16.436 1.00 96.44 217 PHE A CA 1
ATOM 1661 C C . PHE A 1 217 ? -4.256 2.026 -17.417 1.00 96.44 217 PHE A C 1
ATOM 1663 O O . PHE A 1 217 ? -3.203 1.476 -17.713 1.00 96.44 217 PHE A O 1
ATOM 1670 N N . GLU A 1 218 ? -5.420 1.704 -17.988 1.00 97.56 218 GLU A N 1
ATOM 1671 C CA . GLU A 1 218 ? -5.601 0.695 -19.055 1.00 97.56 218 GLU A CA 1
ATOM 1672 C C . GLU A 1 218 ? -5.420 1.268 -20.473 1.00 97.56 218 GLU A C 1
ATOM 1674 O O . GLU A 1 218 ? -5.682 0.602 -21.471 1.00 97.56 218 GLU A O 1
ATOM 1679 N N . VAL A 1 219 ? -4.991 2.528 -20.583 1.00 96.94 219 VAL A N 1
ATOM 1680 C CA . VAL A 1 219 ? -4.717 3.207 -21.855 1.00 96.94 219 VAL A CA 1
ATOM 1681 C C . VAL A 1 219 ? -3.216 3.508 -21.919 1.00 96.94 219 VAL A C 1
ATOM 1683 O O . VAL A 1 219 ? -2.685 4.035 -20.931 1.00 96.94 219 VAL A O 1
ATOM 1686 N N . PRO A 1 220 ? -2.521 3.210 -23.036 1.00 96.75 220 PRO A N 1
ATOM 1687 C CA . PRO A 1 220 ? -1.127 3.611 -23.225 1.00 96.75 220 PRO A CA 1
ATOM 1688 C C . PRO A 1 220 ? -0.957 5.113 -22.991 1.00 96.75 220 PRO A C 1
ATOM 1690 O O . PRO A 1 220 ? -1.835 5.905 -23.347 1.00 96.75 220 PRO A O 1
ATOM 1693 N N . PHE A 1 221 ? 0.138 5.522 -22.351 1.00 95.12 221 PHE A N 1
ATOM 1694 C CA . PHE A 1 221 ? 0.306 6.907 -21.896 1.00 95.12 221 PHE A CA 1
ATOM 1695 C C . PHE A 1 221 ? 0.245 7.916 -23.053 1.00 95.12 221 PHE A C 1
ATOM 1697 O O . PHE A 1 221 ? -0.356 8.987 -22.938 1.00 95.12 221 PHE A O 1
ATOM 1704 N N . GLU A 1 222 ? 0.798 7.528 -24.195 1.00 95.00 222 GLU A N 1
ATOM 1705 C CA . GLU A 1 222 ? 0.855 8.276 -25.447 1.00 95.00 222 GLU A CA 1
ATOM 1706 C C . GLU 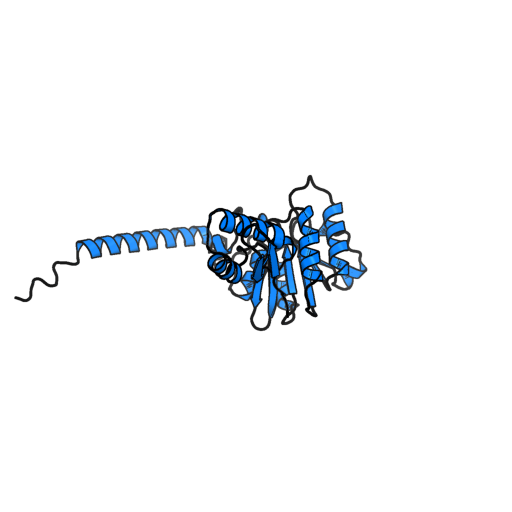A 1 222 ? -0.555 8.614 -25.962 1.00 95.00 222 GLU A C 1
ATOM 1708 O O . GLU A 1 222 ? -0.798 9.689 -26.515 1.00 95.00 222 GLU A O 1
ATOM 1713 N N . GLU A 1 223 ? -1.527 7.741 -25.694 1.00 96.25 223 GLU A N 1
ATOM 1714 C CA . GLU A 1 223 ? -2.913 7.883 -26.133 1.00 96.25 223 GLU A CA 1
ATOM 1715 C C . GLU A 1 223 ? -3.793 8.669 -25.152 1.00 96.25 223 GLU A C 1
ATOM 1717 O O . GLU A 1 223 ? -4.930 9.022 -25.486 1.00 96.25 223 GLU A O 1
ATOM 1722 N N . HIS A 1 224 ? -3.303 9.007 -23.951 1.00 94.88 224 HIS A N 1
ATOM 1723 C CA . HIS A 1 224 ? -4.120 9.644 -22.905 1.00 94.88 224 HIS A CA 1
ATOM 1724 C C . HIS A 1 224 ? -4.817 10.915 -23.394 1.00 94.88 224 HIS A C 1
ATOM 1726 O O . HIS A 1 224 ? -6.008 11.111 -23.137 1.00 94.88 224 HIS A O 1
ATOM 1732 N N . ARG A 1 225 ? -4.108 11.777 -24.138 1.00 92.62 225 ARG A N 1
ATOM 1733 C CA . ARG A 1 225 ? -4.688 13.030 -24.659 1.00 92.62 225 ARG A CA 1
ATOM 1734 C C . ARG A 1 225 ? -5.828 12.757 -25.637 1.00 92.62 225 ARG A C 1
ATOM 1736 O O . ARG A 1 225 ? -6.889 13.378 -25.527 1.00 92.62 225 ARG A O 1
ATOM 1743 N N . ALA A 1 226 ? -5.620 11.840 -26.579 1.00 94.00 226 ALA A N 1
ATOM 1744 C CA . ALA A 1 226 ? -6.622 11.471 -27.573 1.00 94.00 226 ALA A CA 1
ATOM 1745 C C . ALA A 1 226 ? -7.842 10.819 -26.904 1.00 94.00 226 ALA A C 1
ATOM 1747 O O . ALA A 1 226 ? -8.981 11.214 -27.167 1.00 94.00 226 ALA A O 1
ATOM 1748 N N . HIS A 1 227 ? -7.603 9.908 -25.958 1.00 93.12 227 HIS A N 1
ATOM 1749 C CA . HIS A 1 227 ? -8.641 9.212 -25.205 1.00 93.12 227 HIS A CA 1
ATOM 1750 C C . HIS A 1 227 ? -9.531 10.182 -24.413 1.00 93.12 227 HIS A C 1
ATOM 1752 O O . HIS A 1 227 ? -10.762 10.127 -24.493 1.00 93.12 227 HIS A O 1
ATOM 1758 N N . VAL A 1 228 ? -8.926 11.135 -23.694 1.00 92.38 228 VAL A N 1
ATOM 1759 C CA . VAL A 1 228 ? -9.668 12.160 -22.941 1.00 92.38 228 VAL A CA 1
ATOM 1760 C C . VAL A 1 228 ? -10.481 13.060 -23.875 1.00 92.38 228 VAL A C 1
ATOM 1762 O O . VAL A 1 228 ? -11.648 13.339 -23.586 1.00 92.38 228 VAL A O 1
ATOM 1765 N N . ARG A 1 229 ? -9.915 13.488 -25.013 1.00 92.56 229 ARG A N 1
ATOM 1766 C CA . ARG A 1 229 ? -10.638 14.289 -26.019 1.00 92.56 229 ARG A CA 1
ATOM 1767 C C . ARG A 1 229 ? -11.852 13.539 -26.574 1.00 92.56 229 ARG A C 1
ATOM 1769 O O . ARG A 1 229 ? -12.939 14.114 -26.629 1.00 92.56 229 ARG A O 1
ATOM 1776 N N . LYS A 1 230 ? -11.698 12.255 -26.918 1.00 91.88 230 LYS A N 1
ATOM 1777 C CA . LYS A 1 230 ? -12.792 11.397 -27.403 1.00 91.88 230 LYS A CA 1
ATOM 1778 C C . LYS A 1 230 ? -13.906 11.261 -26.360 1.00 91.88 230 LYS A C 1
ATOM 1780 O O . LYS A 1 230 ? -15.068 11.487 -26.690 1.00 91.88 230 LYS A O 1
ATOM 1785 N N . ARG A 1 231 ? -13.564 10.992 -25.091 1.00 90.06 231 ARG A N 1
ATOM 1786 C CA . ARG A 1 231 ? -14.536 10.915 -23.980 1.00 90.06 231 ARG A CA 1
ATOM 1787 C C . ARG A 1 231 ? -15.299 12.225 -23.771 1.00 90.06 231 ARG A C 1
ATOM 1789 O O . ARG A 1 231 ? -16.512 12.193 -23.586 1.00 90.06 231 ARG A O 1
ATOM 1796 N N . ARG A 1 232 ? -14.616 13.376 -23.820 1.00 90.00 232 ARG A N 1
ATOM 1797 C CA . ARG A 1 232 ? -15.264 14.697 -23.700 1.00 90.00 232 ARG A CA 1
ATOM 1798 C C . ARG A 1 232 ? -16.265 14.940 -24.828 1.00 90.00 232 ARG A C 1
ATOM 1800 O O . ARG A 1 232 ? -17.398 15.312 -24.545 1.00 90.00 232 ARG A O 1
ATOM 1807 N N . ARG A 1 233 ? -15.875 14.665 -26.080 1.00 89.06 233 ARG A N 1
ATOM 1808 C CA . ARG A 1 233 ? -16.782 14.761 -27.236 1.00 89.06 233 ARG A CA 1
ATOM 1809 C C . ARG A 1 233 ? -17.992 13.841 -27.072 1.00 89.06 233 ARG A C 1
ATOM 1811 O O . ARG A 1 233 ? -19.112 14.298 -27.239 1.00 89.06 233 ARG A O 1
ATOM 1818 N N . ALA A 1 234 ? -17.790 12.580 -26.688 1.00 87.69 234 ALA A N 1
ATOM 1819 C CA . ALA A 1 234 ? -18.886 11.629 -26.490 1.00 87.69 234 ALA A CA 1
ATOM 1820 C C . ALA A 1 234 ? -19.885 12.084 -25.411 1.00 87.69 234 ALA A C 1
ATOM 1822 O O . ALA A 1 234 ? -21.090 11.991 -25.623 1.00 87.69 234 ALA A O 1
ATOM 1823 N N . ARG A 1 235 ? -19.403 12.629 -24.284 1.00 86.94 235 ARG A N 1
ATOM 1824 C CA . ARG A 1 235 ? -20.269 13.197 -23.235 1.00 86.94 235 ARG A CA 1
ATOM 1825 C C . ARG A 1 235 ? -21.072 14.395 -23.735 1.00 86.94 235 ARG A C 1
ATOM 1827 O O . ARG A 1 235 ? -22.261 14.471 -23.453 1.00 86.94 235 ARG A O 1
ATOM 1834 N N . LEU A 1 236 ? -20.442 15.288 -24.501 1.00 88.25 236 LEU A N 1
ATOM 1835 C CA . LEU A 1 236 ? -21.126 16.422 -25.124 1.00 88.25 236 LEU A CA 1
ATOM 1836 C C . LEU A 1 236 ? -22.230 15.940 -26.079 1.00 88.25 236 LEU A C 1
ATOM 1838 O O . LEU A 1 236 ? -23.356 16.410 -25.995 1.00 88.25 236 LEU A O 1
ATOM 1842 N N . TRP A 1 237 ? -21.940 14.945 -26.920 1.00 82.38 237 TRP A N 1
ATOM 1843 C CA . TRP A 1 237 ? -22.931 14.336 -27.812 1.00 82.38 237 TRP A CA 1
ATOM 1844 C C . TRP A 1 237 ? -24.077 13.652 -27.058 1.00 82.38 237 TRP A C 1
ATOM 1846 O O . TRP A 1 237 ? -25.231 13.791 -27.453 1.00 82.38 237 TRP A O 1
ATOM 1856 N N . GLN A 1 238 ? -23.794 12.934 -25.968 1.00 83.81 238 GLN A N 1
ATOM 1857 C CA . GLN A 1 238 ? -24.833 12.336 -25.120 1.00 83.81 238 GLN A CA 1
ATOM 1858 C C . GLN A 1 238 ? -25.712 13.402 -24.461 1.00 83.81 238 GLN A C 1
ATOM 1860 O O . GLN A 1 238 ? -26.928 13.239 -24.405 1.00 83.81 238 GLN A O 1
ATOM 1865 N N . TRP A 1 239 ? -25.111 14.493 -23.988 1.00 85.88 239 TRP A N 1
ATOM 1866 C CA . TRP A 1 239 ? -25.834 15.623 -23.415 1.00 85.88 239 TRP A CA 1
ATOM 1867 C C . TRP A 1 239 ? -26.721 16.317 -24.458 1.00 85.88 239 TRP A C 1
ATOM 1869 O O . TRP A 1 239 ? -27.911 16.489 -24.210 1.00 85.88 239 TRP A O 1
ATOM 1879 N N . LEU A 1 240 ? -26.192 16.596 -25.657 1.00 84.25 240 LEU A N 1
ATOM 1880 C CA . LEU A 1 240 ? -26.964 17.148 -26.778 1.00 84.25 240 LEU A CA 1
ATOM 1881 C C . LEU A 1 240 ? -28.133 16.235 -27.173 1.00 84.25 240 LEU A C 1
ATOM 1883 O O . LEU A 1 240 ? -29.247 16.710 -27.362 1.00 84.25 240 LEU A O 1
ATOM 1887 N N . ARG A 1 241 ? -27.915 14.914 -27.241 1.00 80.88 241 ARG A N 1
ATOM 1888 C CA . ARG A 1 241 ? -28.986 13.941 -27.514 1.00 80.88 241 ARG A CA 1
ATOM 1889 C C . ARG A 1 241 ? -30.066 13.947 -26.436 1.00 80.88 241 ARG A C 1
ATOM 1891 O O . ARG A 1 241 ? -31.236 13.871 -26.782 1.00 80.88 241 ARG A O 1
ATOM 1898 N N . ARG A 1 242 ? -29.698 14.041 -25.154 1.00 79.94 242 ARG A N 1
ATOM 1899 C CA . ARG A 1 242 ? -30.673 14.125 -24.052 1.00 79.94 242 ARG A CA 1
ATOM 1900 C C . ARG A 1 242 ? -31.504 15.401 -24.120 1.00 79.94 242 ARG A C 1
ATOM 1902 O O . ARG A 1 242 ? -32.702 15.327 -23.898 1.00 79.94 242 ARG A O 1
ATOM 1909 N N . LEU A 1 243 ? -30.894 16.534 -24.462 1.00 76.81 243 LEU A N 1
ATOM 1910 C CA . LEU A 1 243 ? -31.616 17.786 -24.700 1.00 76.81 243 LEU A CA 1
ATOM 1911 C C . LEU A 1 243 ? -32.611 17.656 -25.851 1.00 76.81 243 LEU A C 1
ATOM 1913 O O . LEU A 1 243 ? -33.780 17.952 -25.656 1.00 76.81 243 LEU A O 1
ATOM 1917 N N . LEU A 1 244 ? -32.169 17.131 -26.997 1.00 71.69 244 LEU A N 1
ATOM 1918 C CA . LEU A 1 244 ? -33.033 16.910 -28.160 1.00 71.69 244 LEU A CA 1
ATOM 1919 C C . LEU A 1 244 ? -34.185 15.933 -27.865 1.00 71.69 244 LEU A C 1
ATOM 1921 O O . LEU A 1 244 ? -35.290 16.128 -28.358 1.00 71.69 244 LEU A O 1
ATOM 1925 N N . TRP A 1 245 ? -33.950 14.908 -27.039 1.00 63.75 245 TRP A N 1
ATOM 1926 C CA . TRP A 1 245 ? -34.993 13.990 -26.563 1.00 63.75 245 TRP A CA 1
ATOM 1927 C C . TRP A 1 245 ? -35.981 14.659 -25.599 1.00 63.75 245 TRP A C 1
ATOM 1929 O O . TRP A 1 245 ? -37.179 14.429 -25.712 1.00 63.75 245 TRP A O 1
ATOM 1939 N N . LEU A 1 246 ? -35.506 15.503 -24.678 1.00 59.09 246 LEU A N 1
ATOM 1940 C CA . LEU A 1 246 ? -36.360 16.253 -23.748 1.00 59.09 246 LEU A CA 1
ATOM 1941 C C . LEU A 1 246 ? -37.197 17.329 -24.458 1.00 59.09 246 LEU A C 1
ATOM 1943 O O . LEU A 1 246 ? -38.284 17.646 -23.993 1.00 59.09 246 LEU A O 1
ATOM 1947 N N . THR A 1 247 ? -36.723 17.864 -25.585 1.00 57.94 247 THR A N 1
ATOM 1948 C CA . THR A 1 247 ? -37.470 18.830 -26.408 1.00 57.94 247 THR A CA 1
ATOM 1949 C C . THR A 1 247 ? -38.323 18.183 -27.504 1.00 57.94 247 THR A C 1
ATOM 1951 O O . THR A 1 247 ? -39.106 18.881 -28.133 1.00 57.94 247 THR A O 1
ATOM 1954 N N . GLY A 1 248 ? -38.162 16.879 -27.768 1.00 57.00 248 GLY A N 1
ATOM 1955 C CA . GLY A 1 248 ? -38.854 16.148 -28.844 1.00 57.00 248 GLY A CA 1
ATOM 1956 C C . GLY A 1 248 ? -39.812 15.047 -28.370 1.00 57.00 248 GLY A C 1
ATOM 1957 O O . GLY A 1 248 ? -40.413 14.359 -29.193 1.00 57.00 248 GLY A O 1
ATOM 1958 N N . GLY A 1 249 ? -39.948 14.852 -27.057 1.00 50.44 249 GLY A N 1
ATOM 1959 C CA . GLY A 1 249 ? -40.756 13.799 -26.443 1.00 50.44 249 GLY A CA 1
ATOM 1960 C C . GLY A 1 249 ? -42.118 14.271 -25.939 1.00 50.44 249 GLY A C 1
ATOM 1961 O O . GLY A 1 249 ? -42.398 14.069 -24.767 1.00 50.44 249 GLY A O 1
ATOM 1962 N N . ASP A 1 250 ? -42.945 14.894 -26.786 1.00 46.75 250 ASP A N 1
ATOM 1963 C CA . ASP A 1 250 ? -44.386 15.058 -26.484 1.00 46.75 250 ASP A CA 1
ATOM 1964 C C . ASP A 1 250 ? -45.313 15.131 -27.723 1.00 46.75 250 ASP A C 1
ATOM 1966 O O . ASP A 1 250 ? -46.527 15.282 -27.598 1.00 46.75 250 ASP A O 1
ATOM 1970 N N . GLU A 1 251 ? -44.795 14.969 -28.949 1.00 49.00 251 GLU A N 1
ATOM 1971 C CA . GLU A 1 251 ? -45.634 15.052 -30.164 1.00 49.00 251 GLU A CA 1
ATOM 1972 C C . GLU A 1 251 ? -46.075 13.698 -30.742 1.00 49.00 251 GLU A C 1
ATOM 1974 O O . GLU A 1 251 ? -46.975 13.652 -31.581 1.00 49.00 251 GLU A O 1
ATOM 1979 N N . ALA A 1 252 ? -45.517 12.573 -30.280 1.00 46.47 252 ALA A N 1
ATOM 1980 C CA . ALA A 1 252 ? -45.805 11.262 -30.874 1.00 46.47 252 ALA A CA 1
ATOM 1981 C C . ALA A 1 252 ? -47.022 10.521 -30.273 1.00 46.47 252 ALA A C 1
ATOM 1983 O O . ALA A 1 252 ? -47.502 9.576 -30.896 1.00 46.47 252 ALA A O 1
ATOM 1984 N N . LEU A 1 253 ? -47.565 10.944 -29.119 1.00 42.12 253 LEU A N 1
ATOM 1985 C CA . LEU A 1 253 ? -48.778 10.342 -28.523 1.00 42.12 253 LEU A CA 1
ATOM 1986 C C . LEU A 1 253 ? -50.074 11.148 -28.743 1.00 42.12 253 LEU A C 1
ATOM 1988 O O . LEU A 1 253 ? -51.143 10.683 -28.362 1.00 42.12 253 LEU A O 1
ATOM 1992 N N . ARG A 1 254 ? -50.017 12.319 -29.396 1.00 44.81 254 ARG A N 1
ATOM 1993 C CA . ARG A 1 254 ? -51.199 13.166 -29.675 1.00 44.81 254 ARG A CA 1
ATOM 1994 C C . ARG A 1 254 ? -51.768 13.037 -31.094 1.00 44.81 254 ARG A C 1
ATOM 1996 O O . ARG A 1 254 ? -52.654 13.798 -31.463 1.00 44.81 254 ARG A O 1
ATOM 2003 N N . ARG A 1 255 ? -51.292 12.083 -31.902 1.00 44.72 255 ARG A N 1
ATOM 2004 C CA . ARG A 1 255 ? -51.809 11.828 -33.263 1.00 44.72 255 ARG A CA 1
ATOM 2005 C C . ARG A 1 255 ? -52.213 10.370 -33.473 1.00 44.72 255 ARG A C 1
ATOM 2007 O O . ARG A 1 255 ? -51.746 9.718 -34.399 1.00 44.72 255 ARG A O 1
ATOM 2014 N N . ARG A 1 256 ? -53.073 9.862 -32.592 1.00 44.72 256 ARG A N 1
ATOM 2015 C CA . ARG A 1 256 ? -54.027 8.780 -32.887 1.00 44.72 256 ARG A CA 1
ATOM 2016 C C . ARG A 1 256 ? -55.305 9.039 -32.083 1.00 44.72 256 ARG A C 1
ATOM 2018 O O . ARG A 1 256 ? -55.554 8.389 -31.075 1.00 44.72 256 ARG A O 1
ATOM 2025 N N . SER A 1 257 ? -56.047 10.048 -32.525 1.00 38.56 257 SER A N 1
ATOM 2026 C CA . SER A 1 257 ? -57.479 10.255 -32.285 1.00 38.56 257 SER A CA 1
ATOM 2027 C C . SER A 1 257 ? -58.137 10.397 -33.644 1.00 38.56 257 SER A C 1
ATOM 2029 O O . SER A 1 257 ? -57.558 11.182 -34.435 1.00 38.56 257 SER A O 1
#

Mean predicted aligned error: 6.34 Å